Protein AF-U5VWB0-F1 (afdb_monomer_lite)

InterPro domains:
  IPR045393 Protein of unknown function DUF6518 [PF20128] (3-190)

Secondary structure (DSSP, 8-state):
-PPP-HHHHHHHHHHHHHHHHHHHHHH-SSSSHHHHHHT-HHHHHHHHHHHHTT-S-HHHHHHHHHHHHHHHHHHHHHHHHHH-----S-HHHHHHHHHHHTHHHHHHHHHHHHHHHHHHHHHHHH-SSHHHHHHHHHHHHHHHHHHHHHHHHHSTTGGGTS-TT--HHHHHHHHHHHHHHHHHHHHHHHHHHHTT---

pLDDT: mean 90.16, std 9.99, range [49.38, 98.56]

Structure (mmCIF, N/CA/C/O backbone):
data_AF-U5VWB0-F1
#
_entry.id   AF-U5VWB0-F1
#
loop_
_atom_site.group_PDB
_atom_site.id
_atom_site.type_symbol
_atom_site.label_atom_id
_atom_site.label_alt_id
_atom_site.label_comp_id
_atom_site.label_asym_id
_atom_site.label_entity_id
_atom_site.label_seq_id
_atom_site.pdbx_PDB_ins_code
_atom_site.Cartn_x
_atom_site.Cartn_y
_atom_site.Cartn_z
_atom_site.occupancy
_atom_site.B_iso_or_equiv
_atom_site.auth_seq_id
_atom_site.auth_comp_id
_atom_site.auth_asym_id
_atom_site.auth_atom_id
_atom_site.pdbx_PDB_model_num
ATOM 1 N N . MET A 1 1 ? 8.586 4.387 28.582 1.00 49.38 1 MET A N 1
ATOM 2 C CA . MET A 1 1 ? 8.425 4.057 27.145 1.00 49.38 1 MET A CA 1
ATOM 3 C C . MET A 1 1 ? 8.886 2.619 26.959 1.00 49.38 1 MET A C 1
ATOM 5 O O . MET A 1 1 ? 10.002 2.340 27.357 1.00 49.38 1 MET A O 1
ATOM 9 N N . ARG A 1 2 ? 8.052 1.689 26.467 1.00 59.00 2 ARG A N 1
ATOM 10 C CA . ARG A 1 2 ? 8.543 0.333 26.148 1.00 59.00 2 ARG A CA 1
ATOM 11 C C . ARG A 1 2 ? 9.386 0.435 24.881 1.00 59.00 2 ARG A C 1
ATOM 13 O O . ARG A 1 2 ? 8.867 0.933 23.881 1.00 59.00 2 ARG A O 1
ATOM 20 N N . GLU A 1 3 ? 10.648 0.024 24.947 1.00 60.22 3 GLU A N 1
ATOM 21 C CA . GLU A 1 3 ? 11.510 -0.029 23.770 1.00 60.22 3 GLU A CA 1
ATOM 22 C C . GLU A 1 3 ? 10.833 -0.849 22.664 1.00 60.22 3 GLU A C 1
ATOM 24 O O . GLU A 1 3 ? 10.190 -1.872 22.950 1.00 60.22 3 GLU A O 1
ATOM 29 N N . PRO A 1 4 ? 10.900 -0.396 21.402 1.00 64.12 4 PRO A N 1
ATOM 30 C CA . PRO A 1 4 ? 10.434 -1.209 20.298 1.00 64.12 4 PRO A CA 1
ATOM 31 C C . PRO A 1 4 ? 11.250 -2.505 20.284 1.00 64.12 4 PRO A C 1
ATOM 33 O O . PRO A 1 4 ? 12.472 -2.491 20.194 1.00 64.12 4 PRO A O 1
ATOM 36 N N . ASN A 1 5 ? 10.564 -3.641 20.410 1.00 86.38 5 ASN A N 1
ATOM 37 C CA . ASN A 1 5 ? 11.211 -4.947 20.374 1.00 86.38 5 ASN A CA 1
ATOM 38 C C . ASN A 1 5 ? 11.903 -5.105 19.012 1.00 86.38 5 ASN A C 1
ATOM 40 O O . ASN A 1 5 ? 11.213 -5.175 17.991 1.00 86.38 5 ASN A O 1
ATOM 44 N N . LEU A 1 6 ? 13.238 -5.158 19.009 1.00 87.94 6 LEU A N 1
ATOM 45 C CA . LEU A 1 6 ? 14.083 -5.254 17.815 1.00 87.94 6 LEU A CA 1
ATOM 46 C C . LEU A 1 6 ? 13.568 -6.301 16.818 1.00 87.94 6 LEU A C 1
ATOM 48 O O . LEU A 1 6 ? 13.505 -6.035 15.621 1.00 87.94 6 LEU A O 1
ATOM 52 N N . ARG A 1 7 ? 13.087 -7.451 17.312 1.00 90.44 7 ARG A N 1
ATOM 53 C CA . ARG A 1 7 ? 12.527 -8.522 16.471 1.00 90.44 7 ARG A CA 1
ATOM 54 C C . ARG A 1 7 ? 11.349 -8.050 15.619 1.00 90.44 7 ARG A C 1
ATOM 56 O O . ARG A 1 7 ? 11.228 -8.450 14.469 1.00 90.44 7 ARG A O 1
ATOM 63 N N . ARG A 1 8 ? 10.485 -7.188 16.163 1.00 88.94 8 ARG A N 1
ATOM 64 C CA . ARG A 1 8 ? 9.329 -6.639 15.436 1.00 88.94 8 ARG A CA 1
ATOM 65 C C . ARG A 1 8 ? 9.757 -5.646 14.366 1.00 88.94 8 ARG A C 1
ATOM 67 O O . ARG A 1 8 ? 9.179 -5.653 13.288 1.00 88.94 8 ARG A O 1
ATOM 74 N N . MET A 1 9 ? 10.758 -4.813 14.655 1.00 89.69 9 MET A N 1
ATOM 75 C CA . MET A 1 9 ? 11.296 -3.877 13.664 1.00 89.69 9 MET A CA 1
ATOM 76 C C . MET A 1 9 ? 11.964 -4.629 12.514 1.00 89.69 9 MET A C 1
ATOM 78 O O . MET A 1 9 ? 11.661 -4.347 11.360 1.00 89.69 9 MET A O 1
ATOM 82 N N . VAL A 1 10 ? 12.786 -5.638 12.825 1.00 93.06 10 VAL A N 1
ATOM 83 C CA . VAL A 1 10 ? 13.415 -6.508 11.820 1.00 93.06 10 VAL A CA 1
ATOM 84 C C . VAL A 1 10 ? 12.359 -7.222 10.977 1.00 93.06 10 VAL A C 1
ATOM 86 O O . VAL A 1 10 ? 12.465 -7.220 9.757 1.00 93.06 10 VAL A O 1
ATOM 89 N N . ALA A 1 11 ? 11.308 -7.772 11.593 1.00 94.12 11 ALA A N 1
ATOM 90 C CA . ALA A 1 11 ? 10.227 -8.426 10.857 1.00 94.12 11 ALA A CA 1
ATOM 91 C C . ALA A 1 11 ? 9.481 -7.457 9.924 1.00 94.12 11 ALA A C 1
ATOM 93 O O . ALA A 1 11 ? 9.199 -7.806 8.782 1.00 94.12 11 ALA A O 1
ATOM 94 N N . LEU A 1 12 ? 9.188 -6.237 10.384 1.00 94.44 12 LEU A N 1
ATOM 95 C CA . LEU A 1 12 ? 8.502 -5.213 9.591 1.00 94.44 12 LEU A CA 1
ATOM 96 C C . LEU A 1 12 ? 9.344 -4.789 8.383 1.00 94.44 12 LEU A C 1
ATOM 98 O O . LEU A 1 12 ? 8.854 -4.825 7.256 1.00 94.44 12 LEU A O 1
ATOM 102 N N . VAL A 1 13 ? 10.611 -4.438 8.613 1.00 94.88 13 VAL A N 1
ATOM 103 C CA . VAL A 1 13 ? 11.552 -4.039 7.555 1.00 94.88 13 VAL A CA 1
ATOM 104 C C . VAL A 1 13 ? 11.782 -5.199 6.585 1.00 94.88 13 VAL A C 1
ATOM 106 O O . VAL A 1 13 ? 11.653 -5.020 5.379 1.00 94.88 13 VAL A O 1
ATOM 109 N N . GLY A 1 14 ? 12.037 -6.405 7.096 1.00 97.06 14 GLY A N 1
ATOM 110 C CA . GLY A 1 14 ? 12.256 -7.595 6.274 1.00 97.06 14 GLY A CA 1
ATOM 111 C C . GLY A 1 14 ? 11.048 -7.952 5.407 1.00 97.06 14 GLY A C 1
ATOM 112 O O . GLY A 1 14 ? 11.210 -8.230 4.223 1.00 97.06 14 GLY A O 1
ATOM 113 N N . THR A 1 15 ? 9.831 -7.875 5.955 1.00 97.06 15 THR A N 1
ATOM 114 C CA . THR A 1 15 ? 8.599 -8.156 5.195 1.00 97.06 15 THR A CA 1
ATOM 115 C C . THR A 1 15 ? 8.347 -7.094 4.127 1.00 97.06 15 THR A C 1
ATOM 117 O O . THR A 1 15 ? 7.980 -7.438 3.008 1.00 97.06 15 THR A O 1
ATOM 120 N N . ALA A 1 16 ? 8.575 -5.813 4.438 1.00 97.94 16 ALA A N 1
ATOM 121 C CA . ALA A 1 16 ? 8.440 -4.733 3.463 1.00 97.94 16 ALA A CA 1
ATOM 122 C C . ALA A 1 16 ? 9.451 -4.876 2.314 1.00 97.94 16 ALA A C 1
ATOM 124 O O . ALA A 1 16 ? 9.074 -4.764 1.149 1.00 97.94 16 ALA A O 1
ATOM 125 N N . LEU A 1 17 ? 10.712 -5.190 2.634 1.00 98.06 17 LEU A N 1
ATOM 126 C CA . LEU A 1 17 ? 11.755 -5.442 1.640 1.00 98.06 17 LEU A CA 1
ATOM 127 C C . LEU A 1 17 ? 11.384 -6.626 0.739 1.00 98.06 17 LEU A C 1
ATOM 129 O O . LEU A 1 17 ? 11.416 -6.503 -0.484 1.00 98.06 1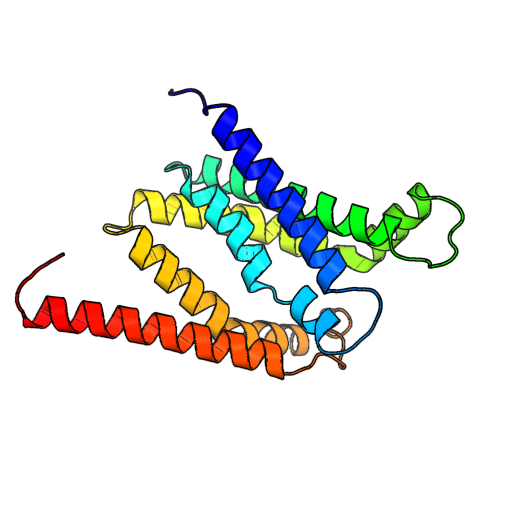7 LEU A O 1
ATOM 133 N N . ALA A 1 18 ? 10.991 -7.751 1.345 1.00 97.81 18 ALA A N 1
ATOM 134 C CA . ALA A 1 18 ? 10.588 -8.953 0.624 1.00 97.81 18 ALA A CA 1
ATOM 135 C C . ALA A 1 18 ? 9.381 -8.692 -0.284 1.00 97.81 18 ALA A C 1
ATOM 137 O O . ALA A 1 18 ? 9.386 -9.117 -1.436 1.00 97.81 18 ALA A O 1
ATOM 138 N N . PHE A 1 19 ? 8.382 -7.947 0.199 1.00 97.88 19 PHE A N 1
ATOM 139 C CA . PHE A 1 19 ? 7.247 -7.520 -0.616 1.00 97.88 19 PHE A CA 1
ATOM 140 C C . PHE A 1 19 ? 7.707 -6.742 -1.855 1.00 97.88 19 PHE A C 1
ATOM 142 O O . PHE A 1 19 ? 7.291 -7.074 -2.960 1.00 97.88 19 PHE A O 1
ATOM 149 N N . GLY A 1 20 ? 8.595 -5.756 -1.689 1.00 97.06 20 GLY A N 1
ATOM 150 C CA . GLY A 1 20 ? 9.119 -4.963 -2.802 1.00 97.06 20 GLY A CA 1
ATOM 151 C C . GLY A 1 20 ? 9.823 -5.811 -3.860 1.00 97.06 20 GLY A C 1
ATOM 152 O O . GLY A 1 20 ? 9.532 -5.690 -5.049 1.00 97.06 20 GLY A O 1
ATOM 153 N N . VAL A 1 21 ? 10.699 -6.720 -3.423 1.00 97.25 21 VAL A N 1
ATOM 154 C CA . VAL A 1 21 ? 11.400 -7.658 -4.315 1.00 97.25 21 VAL A CA 1
ATOM 155 C C . VAL A 1 21 ? 10.404 -8.551 -5.060 1.00 97.25 21 VAL A C 1
ATOM 157 O O . VAL A 1 21 ? 10.466 -8.661 -6.281 1.00 97.25 21 VAL A O 1
ATOM 160 N N . VAL A 1 22 ? 9.449 -9.159 -4.351 1.00 96.12 22 VAL A N 1
ATOM 161 C CA . VAL A 1 22 ? 8.437 -10.034 -4.961 1.00 96.12 22 VAL A CA 1
ATOM 162 C C . VAL A 1 22 ? 7.563 -9.264 -5.953 1.00 96.12 22 VAL A C 1
ATOM 164 O O . VAL A 1 22 ? 7.305 -9.765 -7.045 1.00 96.12 22 VAL A O 1
ATOM 167 N N . ALA A 1 23 ? 7.154 -8.037 -5.623 1.00 94.94 23 ALA A N 1
ATOM 168 C CA . ALA A 1 23 ? 6.371 -7.191 -6.517 1.00 94.94 23 ALA A CA 1
ATOM 169 C C . ALA A 1 23 ? 7.125 -6.887 -7.825 1.00 94.94 23 ALA A C 1
ATOM 171 O O . ALA A 1 23 ? 6.529 -6.968 -8.899 1.00 94.94 23 ALA A O 1
ATOM 172 N N . ALA A 1 24 ? 8.434 -6.617 -7.757 1.00 94.00 24 ALA A N 1
ATOM 173 C CA . ALA A 1 24 ? 9.271 -6.413 -8.942 1.00 94.00 24 ALA A CA 1
ATOM 174 C C . ALA A 1 24 ? 9.338 -7.669 -9.824 1.00 94.00 24 ALA A C 1
ATOM 176 O O . ALA A 1 24 ? 9.146 -7.592 -11.037 1.00 94.00 24 ALA A O 1
ATOM 177 N N . LEU A 1 25 ? 9.544 -8.838 -9.211 1.00 93.19 25 LEU A N 1
ATOM 178 C CA . LEU A 1 25 ? 9.613 -10.114 -9.928 1.00 93.19 25 LEU A CA 1
ATOM 179 C C . LEU A 1 25 ? 8.274 -10.489 -10.581 1.00 93.19 25 LEU A C 1
ATOM 181 O O . LEU A 1 25 ? 8.247 -10.988 -11.709 1.00 93.19 25 LEU A O 1
ATOM 185 N N . ILE A 1 26 ? 7.151 -10.234 -9.900 1.00 92.44 26 ILE A N 1
ATOM 186 C CA . ILE A 1 26 ? 5.811 -10.455 -10.460 1.00 92.44 26 ILE A CA 1
ATOM 187 C C . ILE A 1 26 ? 5.594 -9.542 -11.664 1.00 92.44 26 ILE A C 1
ATOM 189 O O . ILE A 1 26 ? 5.207 -10.051 -12.720 1.00 92.44 26 ILE A O 1
ATOM 193 N N . LYS A 1 27 ? 5.898 -8.244 -11.518 1.00 88.56 27 LYS A N 1
ATOM 194 C CA . LYS A 1 27 ? 5.761 -7.239 -12.577 1.00 88.56 27 LYS A CA 1
ATOM 195 C C . LYS A 1 27 ? 6.508 -7.655 -13.847 1.00 88.56 27 LYS A C 1
ATOM 197 O O . LYS A 1 27 ? 5.911 -7.699 -14.921 1.00 88.56 27 LYS A O 1
ATOM 202 N N . GLY A 1 28 ? 7.779 -8.041 -13.709 1.00 85.25 28 GLY A N 1
ATOM 203 C CA . GLY A 1 28 ? 8.650 -8.351 -14.844 1.00 85.25 28 GLY A CA 1
ATOM 204 C C . GLY A 1 28 ? 8.874 -7.148 -15.773 1.00 85.25 28 GLY A C 1
ATOM 205 O O . GLY A 1 28 ? 8.612 -6.005 -15.402 1.00 85.25 28 GLY A O 1
ATOM 206 N N . HIS A 1 29 ? 9.361 -7.417 -16.989 1.00 75.00 29 HIS A N 1
ATOM 207 C CA . HIS A 1 29 ? 9.862 -6.402 -17.937 1.00 75.00 29 HIS A CA 1
ATOM 208 C C . HIS A 1 29 ? 8.977 -6.186 -19.174 1.00 75.00 29 HIS A C 1
ATOM 210 O O . HIS A 1 29 ? 9.413 -5.591 -20.155 1.00 75.00 29 HIS A O 1
ATOM 216 N N . GLY A 1 30 ? 7.747 -6.700 -19.157 1.00 74.62 30 GLY A N 1
ATOM 217 C CA . GLY A 1 30 ? 6.829 -6.678 -20.300 1.00 74.62 30 GLY A CA 1
ATOM 218 C C . GLY A 1 30 ? 5.551 -5.884 -20.040 1.00 74.62 30 GLY A C 1
ATOM 219 O O . GLY A 1 30 ? 5.400 -5.239 -19.011 1.00 74.62 30 GLY A O 1
ATOM 220 N N . THR A 1 31 ? 4.606 -5.965 -20.976 1.00 78.19 31 THR A N 1
ATOM 221 C CA . THR A 1 31 ? 3.237 -5.446 -20.814 1.00 78.19 31 THR A CA 1
ATOM 222 C C . THR A 1 31 ? 2.260 -6.576 -20.461 1.00 78.19 31 THR A C 1
ATOM 224 O O . THR A 1 31 ? 2.619 -7.757 -20.464 1.00 78.19 31 THR A O 1
ATOM 227 N N . GLY A 1 32 ? 1.009 -6.228 -20.151 1.00 84.44 32 GLY A N 1
ATOM 228 C CA . GLY A 1 32 ? -0.077 -7.189 -19.936 1.00 84.44 32 GLY A CA 1
ATOM 229 C C . GLY A 1 32 ? -0.384 -7.456 -18.462 1.00 84.44 32 GLY A C 1
ATOM 230 O O . GLY A 1 32 ? -0.196 -6.597 -17.598 1.00 84.44 32 GLY A O 1
ATOM 231 N N . VAL A 1 33 ? -0.894 -8.654 -18.162 1.00 86.69 33 VAL A N 1
ATOM 232 C CA . VAL A 1 33 ? -1.459 -8.995 -16.841 1.00 86.69 33 VAL A CA 1
ATOM 233 C C . VAL A 1 33 ? -0.425 -8.896 -15.717 1.00 86.69 33 VAL A C 1
ATOM 235 O O . VAL A 1 33 ? -0.734 -8.386 -14.646 1.00 86.69 33 VAL A O 1
ATOM 238 N N . ARG A 1 34 ? 0.815 -9.341 -15.951 1.00 88.12 34 ARG A N 1
ATOM 239 C CA . ARG A 1 34 ? 1.892 -9.279 -14.947 1.00 88.12 34 ARG A CA 1
ATOM 240 C C . ARG A 1 34 ? 2.265 -7.846 -14.577 1.00 88.12 34 ARG A C 1
ATOM 242 O O . ARG A 1 34 ? 2.318 -7.525 -13.392 1.00 88.12 34 ARG A O 1
ATOM 249 N N . ASP A 1 35 ? 2.437 -6.988 -15.581 1.00 85.06 35 ASP A N 1
ATOM 250 C CA . ASP A 1 35 ? 2.672 -5.555 -15.379 1.00 85.06 35 ASP A CA 1
ATOM 251 C C . ASP A 1 35 ? 1.505 -4.917 -14.620 1.00 85.06 35 ASP A C 1
ATOM 253 O O . ASP A 1 35 ? 1.696 -4.185 -13.652 1.00 85.06 35 ASP A O 1
ATOM 257 N N . THR A 1 36 ? 0.280 -5.293 -14.984 1.00 86.56 36 THR A N 1
ATOM 258 C CA . THR A 1 36 ? -0.934 -4.831 -14.307 1.00 86.56 36 THR A CA 1
ATOM 259 C C . THR A 1 36 ? -0.943 -5.196 -12.828 1.00 86.56 36 THR A C 1
ATOM 261 O O . THR A 1 36 ? -1.123 -4.316 -11.991 1.00 86.56 36 THR A O 1
ATOM 264 N N . ILE A 1 37 ? -0.684 -6.462 -12.493 1.00 87.88 37 ILE A N 1
ATOM 265 C CA . ILE A 1 37 ? -0.629 -6.932 -11.104 1.00 87.88 37 ILE A CA 1
ATOM 266 C C . ILE A 1 37 ? 0.468 -6.197 -10.321 1.00 87.88 37 ILE A C 1
ATOM 268 O O . ILE A 1 37 ? 0.247 -5.785 -9.185 1.00 87.88 37 ILE A O 1
ATOM 272 N N . GLY A 1 38 ? 1.639 -5.991 -10.929 1.00 85.88 38 GLY A N 1
ATOM 273 C CA . GLY A 1 38 ? 2.748 -5.263 -10.308 1.00 85.88 38 GLY A CA 1
ATOM 274 C C . GLY A 1 38 ? 2.459 -3.783 -10.028 1.00 85.88 38 GLY A C 1
ATOM 275 O O . GLY A 1 38 ? 3.105 -3.192 -9.161 1.00 85.88 38 GLY A O 1
ATOM 276 N N . ASN A 1 39 ? 1.490 -3.189 -10.732 1.00 86.81 39 ASN A N 1
ATOM 277 C CA . ASN A 1 39 ? 1.092 -1.786 -10.597 1.00 86.81 39 ASN A CA 1
ATOM 278 C C . ASN A 1 39 ? -0.221 -1.587 -9.806 1.00 86.81 39 ASN A C 1
ATOM 280 O O . ASN A 1 39 ? -0.720 -0.461 -9.746 1.00 86.81 39 ASN A O 1
ATOM 284 N N . LEU A 1 40 ? -0.785 -2.637 -9.196 1.00 90.38 40 LEU A N 1
ATOM 285 C CA . LEU A 1 40 ? -1.908 -2.501 -8.258 1.00 90.38 40 LEU A CA 1
ATOM 286 C C . LEU A 1 40 ? -1.450 -1.683 -7.052 1.00 90.38 40 LEU A C 1
ATOM 288 O O . LEU A 1 40 ? -0.434 -2.003 -6.447 1.00 90.38 40 LEU A O 1
ATOM 292 N N . SER A 1 41 ? -2.181 -0.631 -6.699 1.00 91.62 41 SER A N 1
ATOM 293 C CA . SER A 1 41 ? -1.832 0.323 -5.647 1.00 91.62 41 SER A CA 1
ATOM 294 C C . SER A 1 41 ? -2.182 -0.178 -4.248 1.00 91.62 41 SER A C 1
ATOM 296 O O . SER A 1 41 ? -1.407 0.047 -3.312 1.00 91.62 41 SER A O 1
ATOM 298 N N . THR A 1 42 ? -3.294 -0.905 -4.091 1.00 94.06 42 THR A N 1
ATOM 299 C CA . THR A 1 42 ? -3.747 -1.411 -2.791 1.00 94.06 42 THR A CA 1
ATOM 300 C C . THR A 1 42 ? -2.659 -2.188 -2.037 1.00 94.06 42 THR A C 1
ATOM 302 O O . THR A 1 42 ? -2.389 -1.822 -0.888 1.00 94.06 42 THR A O 1
ATOM 305 N N . PRO A 1 43 ? -1.955 -3.180 -2.624 1.00 94.38 43 PRO A N 1
ATOM 306 C CA . PRO A 1 43 ? -0.894 -3.905 -1.922 1.00 94.38 43 PRO A CA 1
ATOM 307 C C . PRO A 1 43 ? 0.191 -2.995 -1.321 1.00 94.38 43 PRO A C 1
ATOM 309 O O . PRO A 1 43 ? 0.604 -3.204 -0.180 1.00 94.38 43 PRO A O 1
ATOM 312 N N . TRP A 1 44 ? 0.595 -1.935 -2.031 1.00 96.25 44 TRP A N 1
ATOM 313 C CA . TRP A 1 44 ? 1.584 -0.966 -1.540 1.00 96.25 44 TRP A CA 1
ATOM 314 C C . TRP A 1 44 ? 1.063 -0.154 -0.355 1.00 96.25 44 TRP A C 1
ATOM 316 O O . TRP A 1 44 ? 1.772 0.035 0.636 1.00 96.25 44 TRP A O 1
ATOM 326 N N . LEU A 1 45 ? -0.192 0.295 -0.420 1.00 96.94 45 LEU A N 1
ATOM 327 C CA . LEU A 1 45 ? -0.830 1.036 0.670 1.00 96.94 45 LEU A CA 1
ATOM 328 C C . LEU A 1 45 ? -0.979 0.170 1.930 1.00 96.94 45 LEU A C 1
ATOM 330 O O . LEU A 1 45 ? -0.833 0.665 3.053 1.00 96.94 45 LEU A O 1
ATOM 334 N N . LEU A 1 46 ? -1.222 -1.133 1.755 1.00 97.31 46 LEU A N 1
ATOM 335 C CA . LEU A 1 46 ? -1.348 -2.080 2.860 1.00 97.31 46 LEU A CA 1
ATOM 336 C C . LEU A 1 46 ? -0.034 -2.303 3.611 1.00 97.31 46 LEU A C 1
ATOM 338 O O . LEU A 1 46 ? -0.081 -2.480 4.828 1.00 97.31 46 LEU A O 1
ATOM 342 N N . VAL A 1 47 ? 1.125 -2.227 2.948 1.00 97.81 47 VAL A N 1
ATOM 343 C CA . VAL A 1 47 ? 2.437 -2.289 3.621 1.00 97.81 47 VAL A CA 1
ATOM 344 C C . VAL A 1 47 ? 2.567 -1.168 4.657 1.00 97.81 47 VAL A C 1
ATOM 346 O O . VAL A 1 47 ? 2.902 -1.419 5.819 1.00 97.81 47 VAL A O 1
ATOM 349 N N . ALA A 1 48 ? 2.236 0.065 4.267 1.00 98.06 48 ALA A N 1
ATOM 350 C CA . ALA A 1 48 ? 2.283 1.224 5.153 1.00 98.06 48 ALA A CA 1
ATOM 351 C C . ALA A 1 48 ? 1.241 1.144 6.280 1.00 98.06 48 ALA A C 1
ATOM 353 O O . ALA A 1 48 ? 1.560 1.374 7.450 1.00 98.06 48 ALA A O 1
ATOM 354 N N . LEU A 1 49 ? 0.002 0.767 5.943 1.00 98.31 49 LEU A N 1
ATOM 355 C CA . LEU A 1 49 ? -1.081 0.589 6.911 1.00 98.31 49 LEU A CA 1
ATOM 356 C C . LEU A 1 49 ? -0.717 -0.460 7.973 1.00 98.31 49 LEU A C 1
ATOM 358 O O . LEU A 1 49 ? -0.874 -0.217 9.173 1.00 98.31 49 LEU A O 1
ATOM 362 N N . ALA A 1 50 ? -0.199 -1.614 7.540 1.00 97.56 50 ALA A N 1
ATOM 363 C CA . ALA A 1 50 ? 0.207 -2.707 8.415 1.00 97.56 50 ALA A CA 1
ATOM 364 C C . ALA A 1 50 ? 1.306 -2.271 9.389 1.00 97.56 50 ALA A C 1
ATOM 366 O O . ALA A 1 50 ? 1.211 -2.552 10.586 1.00 97.56 50 ALA A O 1
ATOM 367 N N . ALA A 1 51 ? 2.302 -1.519 8.913 1.00 97.31 51 ALA A N 1
ATOM 368 C CA . ALA A 1 51 ? 3.330 -0.929 9.764 1.00 97.31 51 ALA A CA 1
ATOM 369 C C . ALA A 1 51 ? 2.722 -0.007 10.840 1.00 97.31 51 ALA A C 1
ATOM 371 O O . ALA A 1 51 ? 3.039 -0.132 12.026 1.00 97.31 51 ALA A O 1
ATOM 372 N N . GLY A 1 52 ? 1.775 0.852 10.454 1.00 97.25 52 GLY A N 1
ATOM 373 C CA . GLY A 1 52 ? 1.044 1.745 11.356 1.00 97.25 52 GLY A CA 1
ATOM 374 C C . GLY A 1 52 ? 0.278 1.035 12.478 1.00 97.25 52 GLY A C 1
ATOM 375 O O . GLY A 1 52 ? 0.284 1.486 13.624 1.00 97.25 52 GLY A O 1
ATOM 376 N N . LEU A 1 53 ? -0.321 -0.126 12.188 1.00 97.31 53 LEU A N 1
ATOM 377 C CA . LEU A 1 53 ? -1.101 -0.917 13.155 1.00 97.31 53 LEU A CA 1
ATOM 378 C C . LEU A 1 53 ? -0.275 -1.446 14.348 1.00 97.31 53 LEU A C 1
ATOM 380 O O . LEU A 1 53 ? -0.847 -1.914 15.339 1.00 97.31 53 LEU A O 1
ATOM 384 N N . HIS A 1 54 ? 1.058 -1.355 14.294 1.00 95.56 54 HIS A N 1
ATOM 385 C CA . HIS A 1 54 ? 1.962 -1.788 15.365 1.00 95.56 54 HIS A CA 1
ATOM 386 C C . HIS A 1 54 ? 2.136 -0.747 16.483 1.00 95.56 54 HIS A C 1
ATOM 388 O O . HIS A 1 54 ? 2.770 -1.031 17.503 1.00 95.56 54 HIS A O 1
ATOM 394 N N . THR A 1 55 ? 1.559 0.448 16.333 1.00 95.38 55 THR A N 1
ATOM 395 C CA . THR A 1 55 ? 1.621 1.530 17.321 1.00 95.38 55 THR A CA 1
ATOM 396 C C . THR A 1 55 ? 0.252 2.180 17.526 1.00 95.38 55 THR A C 1
ATOM 398 O O . THR A 1 55 ? -0.648 2.044 16.709 1.00 95.38 55 THR A O 1
ATOM 401 N N . ARG A 1 56 ? 0.077 2.872 18.657 1.00 96.25 56 ARG A N 1
ATOM 402 C CA . ARG A 1 56 ? -1.109 3.702 18.960 1.00 96.25 56 ARG A CA 1
ATOM 403 C C . ARG A 1 56 ? -0.833 5.201 18.849 1.00 96.25 56 ARG A C 1
ATOM 405 O O . ARG A 1 56 ? -1.721 6.005 19.072 1.00 96.25 56 ARG A O 1
ATOM 412 N N . SER A 1 57 ? 0.411 5.582 18.571 1.00 97.38 57 SER A N 1
ATOM 413 C CA . SER A 1 57 ? 0.803 6.978 18.385 1.00 97.38 57 SER A CA 1
ATOM 414 C C . SER A 1 57 ? 0.792 7.287 16.894 1.00 97.38 57 SER A C 1
ATOM 416 O O . SER A 1 57 ? 1.597 6.717 16.160 1.00 97.38 57 SER A O 1
ATOM 418 N N . VAL A 1 58 ? -0.097 8.187 16.463 1.00 98.12 58 VAL A N 1
ATOM 419 C CA . VAL A 1 58 ? -0.237 8.590 15.052 1.00 98.12 58 VAL A CA 1
ATOM 420 C C . VAL A 1 58 ? 1.083 9.099 14.453 1.00 98.12 58 VAL A C 1
ATOM 422 O O . VAL A 1 58 ? 1.464 8.579 13.405 1.00 98.12 58 VAL A O 1
ATOM 425 N N . PRO A 1 59 ? 1.862 9.989 15.113 1.00 98.31 59 PRO A N 1
ATOM 426 C CA . PRO A 1 59 ? 3.166 10.406 14.590 1.00 98.31 59 PRO A CA 1
ATOM 427 C C . PRO A 1 59 ? 4.139 9.238 14.394 1.00 98.31 59 PRO A C 1
ATOM 429 O O . PRO A 1 59 ? 4.785 9.129 13.355 1.00 98.31 59 PRO A O 1
ATOM 432 N N . ARG A 1 60 ? 4.211 8.308 15.358 1.00 96.94 60 ARG A N 1
ATOM 433 C CA . ARG A 1 60 ? 5.050 7.105 15.215 1.00 96.94 60 ARG A CA 1
ATOM 434 C C . ARG A 1 60 ? 4.544 6.197 14.096 1.00 96.94 60 ARG A C 1
ATOM 436 O O . ARG A 1 60 ? 5.356 5.602 13.402 1.00 96.94 60 ARG A O 1
ATOM 443 N N . GLY A 1 61 ? 3.228 6.089 13.921 1.00 97.88 61 GLY A N 1
ATOM 444 C CA . GLY A 1 61 ? 2.611 5.325 12.839 1.00 97.88 61 GLY A CA 1
ATOM 445 C C . GLY A 1 61 ? 2.999 5.869 11.473 1.00 97.88 61 GLY A C 1
ATOM 446 O O . GLY A 1 61 ? 3.378 5.096 10.602 1.00 97.88 61 GLY A O 1
ATOM 447 N N . ALA A 1 62 ? 2.992 7.194 11.315 1.00 98.44 62 ALA A N 1
ATOM 448 C CA . ALA A 1 62 ? 3.429 7.849 10.090 1.00 98.44 62 ALA A CA 1
ATOM 449 C C . ALA A 1 62 ? 4.909 7.567 9.783 1.00 98.44 62 ALA A C 1
ATOM 451 O O . ALA A 1 62 ? 5.245 7.194 8.662 1.00 98.44 62 ALA A O 1
ATOM 452 N N . VAL A 1 63 ? 5.790 7.643 10.788 1.00 97.94 63 VAL A N 1
ATOM 453 C CA . VAL A 1 63 ? 7.213 7.290 10.622 1.00 97.94 63 VAL A CA 1
ATOM 454 C C . VAL A 1 63 ? 7.388 5.818 10.237 1.00 97.94 63 VAL A C 1
ATOM 456 O O . VAL A 1 63 ? 8.157 5.511 9.331 1.00 97.94 63 VAL A O 1
ATOM 459 N N . LEU A 1 64 ? 6.658 4.899 10.880 1.00 97.56 64 LEU A N 1
ATOM 460 C CA . LEU A 1 64 ? 6.709 3.473 10.541 1.00 97.56 64 LEU A CA 1
ATOM 461 C C . LEU A 1 64 ? 6.177 3.193 9.130 1.00 97.56 64 LEU A C 1
ATOM 463 O O . LEU A 1 64 ? 6.773 2.397 8.410 1.00 97.56 64 LEU A O 1
ATOM 467 N N . GLY A 1 65 ? 5.094 3.857 8.721 1.00 98.19 65 GLY A N 1
ATOM 468 C CA . GLY A 1 65 ? 4.546 3.752 7.369 1.00 98.19 65 GLY A CA 1
ATOM 469 C C . GLY A 1 65 ? 5.513 4.271 6.310 1.00 98.19 65 GLY A C 1
ATOM 470 O O . GLY A 1 65 ? 5.719 3.605 5.295 1.00 98.19 65 GLY A O 1
ATOM 471 N N . LEU A 1 66 ? 6.175 5.405 6.569 1.00 98.25 66 LEU A N 1
ATOM 472 C CA . LEU A 1 66 ? 7.240 5.927 5.713 1.00 98.25 66 LEU A CA 1
ATOM 473 C C . LEU A 1 66 ? 8.396 4.931 5.595 1.00 98.25 66 LEU A C 1
ATOM 475 O O . LEU A 1 66 ? 8.789 4.584 4.486 1.00 98.25 66 LEU A O 1
ATOM 479 N N . ALA A 1 67 ? 8.909 4.441 6.727 1.00 97.88 67 ALA A N 1
ATOM 480 C CA . ALA A 1 67 ? 10.024 3.501 6.754 1.00 97.88 67 ALA A CA 1
ATOM 481 C C . ALA A 1 67 ? 9.697 2.203 5.999 1.00 97.88 67 ALA A C 1
ATOM 483 O O . ALA A 1 67 ? 10.505 1.745 5.192 1.00 97.88 67 ALA A O 1
ATOM 484 N N . ALA A 1 68 ? 8.502 1.640 6.206 1.00 98.38 68 ALA A N 1
ATOM 485 C CA . ALA A 1 68 ? 8.044 0.452 5.489 1.00 98.38 68 ALA A CA 1
ATOM 486 C C . ALA A 1 68 ? 7.939 0.707 3.979 1.00 98.38 68 ALA A C 1
ATOM 488 O O . ALA A 1 68 ? 8.425 -0.092 3.185 1.00 98.38 68 ALA A O 1
ATOM 489 N N . THR A 1 69 ? 7.371 1.848 3.584 1.00 98.31 69 THR A N 1
ATOM 490 C CA . THR A 1 69 ? 7.204 2.205 2.168 1.00 98.31 69 THR A CA 1
ATOM 491 C C . THR A 1 69 ? 8.547 2.412 1.478 1.00 98.31 69 THR A C 1
ATOM 493 O O . THR A 1 69 ? 8.781 1.840 0.420 1.00 98.31 69 THR A O 1
ATOM 496 N N . VAL A 1 70 ? 9.465 3.165 2.092 1.00 97.94 70 VAL A N 1
ATOM 497 C CA . VAL A 1 70 ? 10.826 3.360 1.566 1.00 97.94 70 VAL A CA 1
ATOM 498 C C . VAL A 1 70 ? 11.551 2.023 1.449 1.00 97.94 70 VAL A C 1
ATOM 500 O O . VAL A 1 70 ? 12.157 1.753 0.420 1.00 97.94 70 VAL A O 1
ATOM 503 N N . THR A 1 71 ? 11.442 1.154 2.454 1.00 98.25 71 THR A N 1
ATOM 504 C CA . THR A 1 71 ? 12.069 -0.175 2.427 1.00 98.25 71 THR A CA 1
ATOM 505 C C . THR A 1 71 ? 11.517 -1.045 1.293 1.00 98.25 71 THR A C 1
ATOM 507 O O . THR A 1 71 ? 12.287 -1.684 0.578 1.00 98.25 71 THR A O 1
ATOM 510 N N . ALA A 1 72 ? 10.197 -1.048 1.089 1.00 98.19 72 ALA A N 1
ATOM 511 C CA . ALA A 1 72 ? 9.571 -1.764 -0.018 1.00 98.19 72 ALA A CA 1
ATOM 512 C C . ALA A 1 72 ? 10.006 -1.208 -1.381 1.00 98.19 72 ALA A C 1
ATOM 514 O O . ALA A 1 72 ? 10.365 -1.973 -2.272 1.00 98.19 72 ALA A O 1
ATOM 515 N N . LEU A 1 73 ? 10.040 0.118 -1.538 1.00 96.38 73 LEU A N 1
ATOM 516 C CA . LEU A 1 73 ? 10.503 0.762 -2.770 1.00 96.38 73 LEU A CA 1
ATOM 517 C C . LEU A 1 73 ? 11.981 0.461 -3.046 1.00 96.38 73 LEU A C 1
ATOM 519 O O . LEU A 1 73 ? 12.333 0.197 -4.189 1.00 96.38 73 LEU A O 1
ATOM 523 N N . LEU A 1 74 ? 12.833 0.439 -2.017 1.00 96.56 74 LEU A N 1
ATOM 524 C CA . LEU A 1 74 ? 14.235 0.035 -2.151 1.00 96.56 74 LEU A CA 1
ATOM 525 C C . LEU A 1 74 ? 14.353 -1.403 -2.660 1.00 96.56 74 LEU A C 1
ATOM 527 O O . LEU A 1 74 ? 15.066 -1.641 -3.630 1.00 96.56 74 LEU A O 1
ATOM 531 N N . GLY A 1 75 ? 13.625 -2.346 -2.051 1.00 96.62 75 GLY A N 1
ATOM 532 C CA . GLY A 1 75 ? 13.609 -3.742 -2.499 1.00 96.62 75 GLY A CA 1
ATOM 533 C C . GLY A 1 75 ? 13.139 -3.882 -3.945 1.00 96.62 75 GLY A C 1
ATOM 534 O O . GLY A 1 75 ? 13.763 -4.586 -4.734 1.00 96.62 75 GLY A O 1
ATOM 535 N N . PHE A 1 76 ? 12.082 -3.157 -4.308 1.00 95.62 76 PHE A N 1
ATOM 536 C CA . PHE A 1 76 ? 11.541 -3.154 -5.661 1.00 95.62 76 PHE A CA 1
ATOM 537 C C . PHE A 1 76 ? 12.524 -2.587 -6.683 1.00 95.62 76 PHE A C 1
ATOM 539 O O . PHE A 1 76 ? 12.847 -3.265 -7.653 1.00 95.62 76 PHE A O 1
ATOM 546 N N . TYR A 1 77 ? 13.030 -1.368 -6.481 1.00 94.19 77 TYR A N 1
ATOM 547 C CA . TYR A 1 77 ? 13.895 -0.723 -7.470 1.00 94.19 77 TYR A CA 1
ATOM 548 C C . TYR A 1 77 ? 15.264 -1.381 -7.576 1.00 94.19 77 TYR A C 1
ATOM 550 O O . TYR A 1 77 ? 15.807 -1.435 -8.675 1.00 94.19 77 TYR A O 1
ATOM 558 N N . LEU A 1 78 ? 15.795 -1.934 -6.482 1.00 94.50 78 LEU A N 1
ATOM 559 C CA . LEU A 1 78 ? 17.009 -2.740 -6.546 1.00 94.50 78 LEU A CA 1
ATOM 560 C C . LEU A 1 78 ? 16.777 -4.019 -7.358 1.00 94.50 78 LEU A C 1
ATOM 562 O O . LEU A 1 78 ? 17.579 -4.338 -8.229 1.00 94.50 78 LEU A O 1
ATOM 566 N N . ALA A 1 79 ? 15.667 -4.724 -7.120 1.00 94.69 79 ALA A N 1
ATOM 567 C CA . ALA A 1 79 ? 15.325 -5.912 -7.896 1.00 94.69 79 ALA A CA 1
ATOM 568 C C . ALA A 1 79 ? 15.112 -5.579 -9.380 1.00 94.69 79 ALA A C 1
ATOM 570 O O . ALA A 1 79 ? 15.628 -6.291 -10.237 1.00 94.69 79 ALA A O 1
ATOM 571 N N . VAL A 1 80 ? 14.420 -4.481 -9.701 1.00 91.75 80 VAL A N 1
ATOM 572 C CA . VAL A 1 80 ? 14.265 -4.010 -11.086 1.00 91.75 80 VAL A CA 1
ATOM 573 C C . VAL A 1 80 ? 15.628 -3.701 -11.704 1.00 91.75 80 VAL A C 1
ATOM 575 O O . VAL A 1 80 ? 15.913 -4.219 -12.776 1.00 91.75 80 VAL A O 1
ATOM 578 N N . ALA A 1 81 ? 16.490 -2.931 -11.039 1.00 90.75 81 ALA A N 1
ATOM 579 C CA . ALA A 1 81 ? 17.797 -2.560 -11.585 1.00 90.75 81 ALA A CA 1
ATOM 580 C C . ALA A 1 81 ? 18.720 -3.767 -11.817 1.00 90.75 81 ALA A C 1
ATOM 582 O O . ALA A 1 81 ? 19.471 -3.780 -12.779 1.00 90.75 81 ALA A O 1
ATOM 583 N N . VAL A 1 82 ? 18.647 -4.798 -10.969 1.00 90.69 82 VAL A N 1
ATOM 584 C CA . VAL A 1 82 ? 19.468 -6.013 -11.118 1.00 90.69 82 VAL A CA 1
ATOM 585 C C . VAL A 1 82 ? 18.919 -6.968 -12.182 1.00 90.69 82 VAL A C 1
ATOM 587 O O . VAL A 1 82 ? 19.681 -7.715 -12.786 1.00 90.69 82 VAL A O 1
ATOM 590 N N . THR A 1 83 ? 17.600 -6.997 -12.388 1.00 89.50 83 THR A N 1
ATOM 591 C CA . THR A 1 83 ? 16.957 -7.984 -13.276 1.00 89.50 83 THR A CA 1
ATOM 592 C C . THR A 1 83 ? 16.626 -7.448 -14.664 1.00 89.50 83 THR A C 1
ATOM 594 O O . THR A 1 83 ? 16.323 -8.241 -15.550 1.00 89.50 83 THR A O 1
ATOM 597 N N . THR A 1 84 ? 16.641 -6.127 -14.855 1.00 85.50 84 THR A N 1
ATOM 598 C CA . THR A 1 84 ? 16.384 -5.496 -16.155 1.00 85.50 84 THR A CA 1
ATOM 599 C C . THR A 1 84 ? 17.669 -5.422 -16.955 1.00 85.50 84 THR A C 1
ATOM 601 O O . THR A 1 84 ? 18.636 -4.825 -16.498 1.00 85.50 84 THR A O 1
ATOM 604 N N . ASP A 1 85 ? 17.656 -5.979 -18.162 1.00 78.62 85 ASP A N 1
ATOM 605 C CA . ASP A 1 85 ? 18.729 -5.786 -19.133 1.00 78.62 85 ASP A CA 1
ATOM 606 C C . ASP A 1 85 ? 18.334 -4.669 -20.108 1.00 78.62 85 ASP A C 1
ATOM 608 O O . ASP A 1 85 ? 17.656 -4.897 -21.110 1.00 78.62 85 ASP A O 1
ATOM 612 N N . ASP A 1 86 ? 18.683 -3.431 -19.763 1.00 78.25 86 ASP A N 1
ATOM 613 C CA . ASP A 1 86 ? 18.498 -2.238 -20.603 1.00 78.25 86 ASP A CA 1
ATOM 614 C C . ASP A 1 86 ? 19.822 -1.775 -21.258 1.00 78.25 86 ASP A C 1
ATOM 616 O O . ASP A 1 86 ? 19.900 -0.674 -21.806 1.00 78.25 86 ASP A O 1
ATOM 620 N N . GLN A 1 87 ? 20.860 -2.622 -21.205 1.00 83.75 87 GLN A N 1
ATOM 621 C CA . GLN A 1 87 ? 22.209 -2.381 -21.729 1.00 83.75 87 GLN A CA 1
ATOM 622 C C . GLN A 1 87 ? 22.970 -1.177 -21.142 1.00 83.75 87 GLN A C 1
ATOM 624 O O . GLN A 1 87 ? 23.986 -0.774 -21.719 1.00 83.75 87 GLN A O 1
ATOM 629 N N . LEU A 1 88 ? 22.553 -0.597 -20.006 1.00 86.75 88 LEU A N 1
ATOM 630 C CA . LEU A 1 88 ? 23.397 0.406 -19.340 1.00 86.75 88 LEU A CA 1
ATOM 631 C C . LEU A 1 88 ? 24.644 -0.245 -18.700 1.00 86.75 88 LEU A C 1
ATOM 633 O O . LEU A 1 88 ? 24.582 -1.381 -18.221 1.00 86.75 88 LEU A O 1
ATOM 637 N N . PRO A 1 89 ? 25.796 0.455 -18.693 1.00 84.75 89 PRO A N 1
ATOM 638 C CA . PRO A 1 89 ? 27.077 -0.172 -18.379 1.00 84.75 89 PRO A CA 1
ATOM 639 C C . PRO A 1 89 ? 27.306 -0.447 -16.888 1.00 84.75 89 PRO A C 1
ATOM 641 O O . PRO A 1 89 ? 28.135 -1.296 -16.554 1.00 84.75 89 PRO A O 1
ATOM 644 N N . THR A 1 90 ? 26.603 0.237 -15.977 1.00 91.44 90 THR A N 1
ATOM 645 C CA . THR A 1 90 ? 26.762 0.038 -14.529 1.00 91.44 90 THR A CA 1
ATOM 646 C C . THR A 1 90 ? 25.433 -0.001 -13.771 1.00 91.44 90 THR A C 1
ATOM 648 O O . THR A 1 90 ? 24.483 0.708 -14.098 1.00 91.44 90 THR A O 1
ATOM 651 N N . LEU A 1 91 ? 25.407 -0.744 -12.654 1.00 89.12 91 LEU A N 1
ATOM 652 C CA . LEU A 1 91 ? 24.256 -0.788 -11.738 1.00 89.12 91 LEU A CA 1
ATOM 653 C C . LEU A 1 91 ? 23.883 0.600 -11.183 1.00 89.12 91 LEU A C 1
ATOM 655 O O . LEU A 1 91 ? 22.720 0.864 -10.886 1.00 89.12 91 LEU A O 1
ATOM 659 N N . GLY A 1 92 ? 24.866 1.490 -11.014 1.00 91.75 92 GLY A N 1
ATOM 660 C CA . GLY A 1 92 ? 24.621 2.857 -10.551 1.00 91.75 92 GLY A CA 1
ATOM 661 C C . GLY A 1 92 ? 23.791 3.657 -11.554 1.00 91.75 92 GLY A C 1
ATOM 662 O O . GLY A 1 92 ? 22.796 4.273 -11.174 1.00 91.75 92 GLY A O 1
ATOM 663 N N . GLU A 1 93 ? 24.155 3.587 -12.835 1.00 90.06 93 GLU A N 1
ATOM 664 C CA . GLU A 1 93 ? 23.417 4.237 -13.923 1.00 90.06 93 GLU A CA 1
ATOM 665 C C . GLU A 1 93 ? 22.032 3.608 -14.119 1.00 90.06 93 GLU A C 1
ATOM 667 O O . GLU A 1 93 ? 21.059 4.342 -14.306 1.00 90.06 93 GLU A O 1
ATOM 672 N N . HIS A 1 94 ? 21.909 2.279 -13.979 1.00 89.81 94 HIS A N 1
ATOM 673 C CA . HIS A 1 94 ? 20.614 1.581 -13.943 1.00 89.81 94 HIS A CA 1
ATOM 674 C C . HIS A 1 94 ? 19.700 2.126 -12.856 1.00 89.81 94 HIS A C 1
ATOM 676 O O . HIS A 1 94 ? 18.560 2.509 -13.119 1.00 89.81 94 HIS A O 1
ATOM 682 N N . LEU A 1 95 ? 20.194 2.175 -11.617 1.00 90.38 95 LEU A N 1
ATOM 683 C CA . LEU A 1 95 ? 19.422 2.665 -10.480 1.00 90.38 95 LEU A CA 1
ATOM 684 C C . LEU A 1 95 ? 19.008 4.119 -10.690 1.00 90.38 95 LEU A C 1
ATOM 686 O O . LEU A 1 95 ? 17.846 4.461 -10.470 1.00 90.38 95 LEU A O 1
ATOM 690 N N . GLU A 1 96 ? 19.921 4.973 -11.149 1.00 92.12 96 GLU A N 1
ATOM 691 C CA . GLU A 1 96 ? 19.605 6.368 -11.439 1.00 92.12 96 GLU A CA 1
ATOM 692 C C . GLU A 1 96 ? 18.509 6.488 -12.506 1.00 92.12 96 GLU A C 1
ATOM 694 O O . GLU A 1 96 ? 17.542 7.239 -12.324 1.00 92.12 96 GLU A O 1
ATOM 699 N N . HIS A 1 97 ? 18.624 5.725 -13.595 1.00 89.94 97 HIS A N 1
ATOM 700 C CA . HIS A 1 97 ? 17.636 5.696 -14.665 1.00 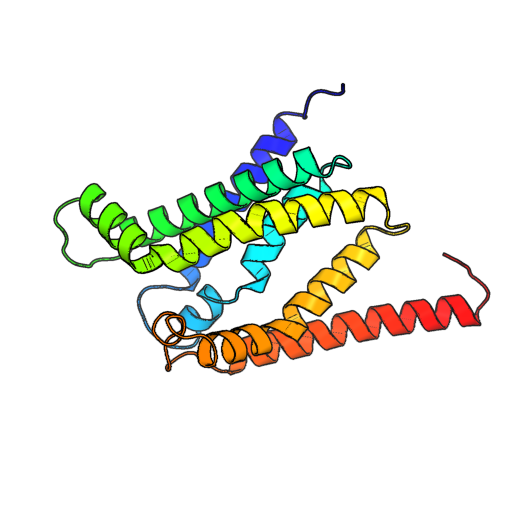89.94 97 HIS A CA 1
ATOM 701 C C . HIS A 1 97 ? 16.259 5.258 -14.145 1.00 89.94 97 HIS A C 1
ATOM 703 O O . HIS A 1 97 ? 15.270 5.985 -14.297 1.00 89.94 97 HIS A O 1
ATOM 709 N N . VAL A 1 98 ? 16.199 4.117 -13.453 1.00 89.44 98 VAL A N 1
ATOM 710 C CA . VAL A 1 98 ? 14.966 3.543 -12.900 1.00 89.44 98 VAL A CA 1
ATOM 711 C C . VAL A 1 98 ? 14.298 4.506 -11.914 1.00 89.44 98 VAL A C 1
ATOM 713 O O . VAL A 1 98 ? 13.087 4.739 -12.006 1.00 89.44 98 VAL A O 1
ATOM 716 N N . LEU A 1 99 ? 15.058 5.120 -11.003 1.00 91.75 99 LEU A N 1
ATOM 717 C CA . LEU A 1 99 ? 14.526 6.089 -10.039 1.00 91.75 99 LEU A CA 1
ATOM 718 C C . LEU A 1 99 ? 13.997 7.349 -10.737 1.00 91.75 99 LEU A C 1
ATOM 720 O O . LEU A 1 99 ? 12.941 7.869 -10.370 1.00 91.75 99 LEU A O 1
ATOM 724 N N . ARG A 1 100 ? 14.691 7.830 -11.775 1.00 91.19 100 ARG A N 1
ATOM 725 C CA . ARG A 1 100 ? 14.288 9.018 -12.538 1.00 91.19 100 ARG A CA 1
ATOM 726 C C . ARG A 1 100 ? 12.977 8.793 -13.288 1.00 91.19 100 ARG A C 1
ATOM 728 O O . ARG A 1 100 ? 12.080 9.638 -13.206 1.00 91.19 100 ARG A O 1
ATOM 735 N N . VAL A 1 101 ? 12.846 7.659 -13.977 1.00 87.69 101 VAL A N 1
ATOM 736 C CA . VAL A 1 101 ? 11.632 7.287 -14.724 1.00 87.69 101 VAL A CA 1
ATOM 737 C C . VAL A 1 101 ? 10.448 7.094 -13.774 1.00 87.69 101 VAL A C 1
ATOM 739 O O . VAL A 1 101 ? 9.336 7.540 -14.061 1.00 87.69 101 VAL A O 1
ATOM 742 N N . ASN A 1 102 ? 10.688 6.530 -12.588 1.00 88.38 102 ASN A N 1
ATOM 743 C CA . ASN A 1 102 ? 9.641 6.230 -11.613 1.00 88.38 102 ASN A CA 1
ATOM 744 C C . ASN A 1 102 ? 9.470 7.295 -10.513 1.00 88.38 102 ASN A C 1
ATOM 746 O O . ASN A 1 102 ? 8.786 7.057 -9.515 1.00 88.38 102 ASN A O 1
ATOM 750 N N . ARG A 1 103 ? 10.011 8.510 -10.696 1.00 91.06 103 ARG A N 1
ATOM 751 C CA . ARG A 1 103 ? 9.965 9.589 -9.685 1.00 91.06 103 ARG A CA 1
ATOM 752 C C . ARG A 1 103 ? 8.565 9.881 -9.142 1.00 91.06 103 ARG A C 1
ATOM 754 O O . ARG A 1 103 ? 8.402 10.175 -7.965 1.00 91.06 103 ARG A O 1
ATOM 761 N N . ARG A 1 104 ? 7.534 9.792 -9.989 1.00 89.75 104 ARG A N 1
ATOM 762 C CA . ARG A 1 104 ? 6.143 10.051 -9.581 1.00 89.75 104 ARG A CA 1
ATOM 763 C C . ARG A 1 104 ? 5.645 8.985 -8.605 1.00 89.75 104 ARG A C 1
ATOM 765 O O . ARG A 1 104 ? 5.043 9.339 -7.598 1.00 89.75 104 ARG A O 1
ATOM 772 N N . TRP A 1 105 ? 5.959 7.714 -8.854 1.00 88.44 105 TRP A N 1
ATOM 773 C CA . TRP A 1 105 ? 5.647 6.616 -7.937 1.00 88.44 105 TRP A CA 1
ATOM 774 C C . TRP A 1 105 ? 6.417 6.730 -6.624 1.00 88.44 105 TRP A C 1
ATOM 776 O O . TRP A 1 105 ? 5.831 6.529 -5.563 1.00 88.44 105 TRP A O 1
ATOM 786 N N . LEU A 1 106 ? 7.690 7.138 -6.681 1.00 92.38 106 LEU A N 1
ATOM 787 C CA . LEU A 1 106 ? 8.481 7.449 -5.487 1.00 92.38 106 LEU A CA 1
ATOM 788 C C . LEU A 1 106 ? 7.800 8.524 -4.632 1.00 92.38 106 LEU A C 1
ATOM 790 O O . LEU A 1 106 ? 7.552 8.291 -3.453 1.00 92.38 106 LEU A O 1
ATOM 794 N N . TYR A 1 107 ? 7.432 9.670 -5.215 1.00 94.00 107 TYR A N 1
ATOM 795 C CA . TYR A 1 107 ? 6.758 10.739 -4.471 1.00 94.00 107 TYR A CA 1
ATOM 796 C C . TYR A 1 107 ? 5.395 10.314 -3.925 1.00 94.00 107 TYR A C 1
ATOM 798 O O . TYR A 1 107 ? 5.084 10.610 -2.772 1.00 94.00 107 TYR A O 1
ATOM 806 N N . SER A 1 108 ? 4.602 9.578 -4.708 1.00 91.94 108 SER A N 1
ATOM 807 C CA . SER A 1 108 ? 3.329 9.041 -4.228 1.00 91.94 108 SER A CA 1
ATOM 808 C C . SER A 1 108 ? 3.522 8.079 -3.061 1.00 91.94 108 SER A C 1
ATOM 810 O O . SER A 1 108 ? 2.764 8.153 -2.098 1.00 91.94 108 SER A O 1
ATOM 812 N N . GLY A 1 109 ? 4.549 7.225 -3.082 1.00 94.75 109 GLY A N 1
ATOM 813 C CA . GLY A 1 109 ? 4.910 6.370 -1.950 1.00 94.75 109 GLY A CA 1
ATOM 814 C C . GLY A 1 109 ? 5.361 7.173 -0.726 1.00 94.75 109 GLY A C 1
ATOM 815 O O . GLY A 1 109 ? 4.877 6.942 0.379 1.00 94.75 109 GLY A O 1
ATOM 816 N N . LEU A 1 110 ? 6.224 8.175 -0.917 1.00 96.50 110 LEU A N 1
ATOM 817 C CA . LEU A 1 110 ? 6.703 9.050 0.160 1.00 96.50 110 LEU A CA 1
ATOM 818 C C . LEU A 1 110 ? 5.580 9.859 0.821 1.00 96.50 110 LEU A C 1
ATOM 820 O O . LEU A 1 110 ? 5.678 10.165 2.006 1.00 96.50 110 LEU A O 1
ATOM 824 N N . LEU A 1 111 ? 4.516 10.184 0.082 1.00 96.88 111 LEU A N 1
ATOM 825 C CA . LEU A 1 111 ? 3.339 10.864 0.618 1.00 96.88 111 LEU A CA 1
ATOM 826 C C . LEU A 1 111 ? 2.341 9.884 1.251 1.00 96.88 111 LEU A C 1
ATOM 828 O O . LEU A 1 111 ? 1.896 10.086 2.380 1.00 96.88 111 LEU A O 1
ATOM 832 N N . SER A 1 112 ? 1.983 8.817 0.537 1.00 96.56 112 SER A N 1
ATOM 833 C CA . SER A 1 112 ? 0.972 7.854 0.988 1.00 96.56 112 SER A CA 1
ATOM 834 C C . SER A 1 112 ? 1.453 7.002 2.162 1.00 96.56 112 SER A C 1
ATOM 836 O O . SER A 1 112 ? 0.665 6.717 3.059 1.00 96.56 112 SER A O 1
ATOM 838 N N . GLY A 1 113 ? 2.742 6.664 2.230 1.00 98.06 113 GLY A N 1
ATOM 839 C CA . GLY A 1 113 ? 3.332 5.875 3.312 1.00 98.06 113 GLY A CA 1
ATOM 840 C C . GLY A 1 113 ? 3.070 6.455 4.710 1.00 98.06 113 GLY A C 1
ATOM 841 O O . GLY A 1 113 ? 2.460 5.779 5.544 1.00 98.06 113 GLY A O 1
ATOM 842 N N . PRO A 1 114 ? 3.466 7.711 4.991 1.00 98.44 114 PRO A N 1
ATOM 843 C CA . PRO A 1 114 ? 3.144 8.378 6.249 1.00 98.44 114 PRO A CA 1
ATOM 844 C C . PRO A 1 114 ? 1.643 8.488 6.522 1.00 98.44 114 PRO A C 1
ATOM 846 O O . PRO A 1 114 ? 1.212 8.264 7.653 1.00 98.44 114 PRO A O 1
ATOM 849 N N . VAL A 1 115 ? 0.838 8.808 5.503 1.00 98.38 115 VAL A N 1
ATOM 850 C CA . VAL A 1 115 ? -0.617 8.966 5.655 1.00 98.38 115 VAL A CA 1
ATOM 851 C C . VAL A 1 115 ? -1.258 7.645 6.080 1.00 98.38 115 VAL A C 1
ATOM 853 O O . VAL A 1 115 ? -1.965 7.600 7.087 1.00 98.38 115 VAL A O 1
ATOM 856 N N . LEU A 1 116 ? -0.967 6.552 5.371 1.00 98.38 116 LEU A N 1
ATOM 857 C CA . LEU A 1 116 ? -1.532 5.234 5.656 1.00 98.38 116 LEU A CA 1
ATOM 858 C C . LEU A 1 116 ? -0.969 4.639 6.950 1.00 98.38 116 LEU A C 1
ATOM 860 O O . LEU A 1 116 ? -1.717 4.032 7.715 1.00 98.38 116 LEU A O 1
ATOM 864 N N . GLY A 1 117 ? 0.310 4.861 7.258 1.00 98.44 117 GLY A N 1
ATOM 865 C CA . GLY A 1 117 ? 0.890 4.462 8.542 1.00 98.44 117 GLY A CA 1
ATOM 866 C C . GLY A 1 117 ? 0.278 5.210 9.729 1.00 98.44 117 GLY A C 1
ATOM 867 O O . GLY A 1 117 ? -0.072 4.607 10.748 1.00 98.44 117 GLY A O 1
ATOM 868 N N . GLY A 1 118 ? 0.087 6.525 9.604 1.00 98.50 118 GLY A N 1
ATOM 869 C CA . GLY A 1 118 ? -0.598 7.337 10.610 1.00 98.50 118 GLY A CA 1
ATOM 870 C C . GLY A 1 118 ? -2.051 6.899 10.796 1.00 98.50 118 GLY A C 1
ATOM 871 O O . GLY A 1 118 ? -2.506 6.720 11.928 1.00 98.50 118 GLY A O 1
ATOM 872 N N . PHE A 1 119 ? -2.752 6.635 9.691 1.00 98.56 119 PHE A N 1
ATOM 873 C CA . PHE A 1 119 ? -4.116 6.118 9.708 1.00 98.56 119 PHE A CA 1
ATOM 874 C C . PHE A 1 119 ? -4.203 4.735 10.367 1.00 98.56 119 PHE A C 1
ATOM 876 O O . PHE A 1 119 ? -5.065 4.516 11.216 1.00 98.56 119 PHE A O 1
ATOM 883 N N . GLY A 1 120 ? -3.266 3.825 10.085 1.00 98.38 120 GLY A N 1
ATOM 884 C CA . GLY A 1 120 ? -3.182 2.525 10.758 1.00 98.38 120 GLY A CA 1
ATOM 885 C C . GLY A 1 120 ? -3.034 2.660 12.276 1.00 98.38 120 GLY A C 1
ATOM 886 O O . GLY A 1 120 ? -3.733 1.987 13.036 1.00 98.38 120 GLY A O 1
ATOM 887 N N . ALA A 1 121 ? -2.196 3.588 12.742 1.00 98.38 121 ALA A N 1
ATOM 888 C CA . ALA A 1 121 ? -2.058 3.868 14.170 1.00 98.38 121 ALA A CA 1
ATOM 889 C C . ALA A 1 121 ? -3.330 4.482 14.782 1.00 98.38 121 ALA A C 1
ATOM 891 O O . ALA A 1 121 ? -3.708 4.128 15.901 1.00 98.38 121 ALA A O 1
ATOM 892 N N . TRP A 1 122 ? -4.024 5.352 14.041 1.00 98.50 122 TRP A N 1
ATOM 893 C CA . TRP A 1 122 ? -5.313 5.913 14.453 1.00 98.50 122 TRP A CA 1
ATOM 894 C C . TRP A 1 122 ? -6.389 4.826 14.597 1.00 98.50 122 TRP A C 1
ATOM 896 O O . TRP A 1 122 ? -7.077 4.786 15.619 1.00 98.50 122 TRP A O 1
ATOM 906 N N . VAL A 1 123 ? -6.475 3.892 13.642 1.00 98.19 123 VAL A N 1
ATOM 907 C CA . VAL A 1 123 ? -7.361 2.716 13.716 1.00 98.19 123 VAL A CA 1
ATOM 908 C C . VAL A 1 123 ? -7.017 1.877 14.943 1.00 98.19 123 VAL A C 1
ATOM 910 O O . VAL A 1 123 ? -7.902 1.510 15.712 1.00 98.19 123 VAL A O 1
ATOM 913 N N . ARG A 1 124 ? -5.728 1.616 15.185 1.00 97.69 124 ARG A N 1
ATOM 914 C CA . ARG A 1 124 ? -5.261 0.858 16.355 1.00 97.69 124 ARG A CA 1
ATOM 915 C C . ARG A 1 124 ? -5.598 1.534 17.690 1.00 97.69 124 ARG A C 1
ATOM 917 O O . ARG A 1 124 ? -5.693 0.844 18.711 1.00 97.69 124 ARG A O 1
ATOM 924 N N . GLN A 1 125 ? -5.730 2.858 17.697 1.00 97.25 125 GLN A N 1
ATOM 925 C CA . GLN A 1 125 ? -6.076 3.654 18.871 1.00 97.25 125 GLN A CA 1
ATOM 926 C C . GLN A 1 125 ? -7.592 3.712 19.122 1.00 97.25 125 GLN A C 1
ATOM 928 O O . GLN A 1 125 ? -7.993 3.607 20.278 1.00 97.25 125 GLN A O 1
ATOM 933 N N . HIS A 1 126 ? -8.416 3.859 18.079 1.00 97.25 126 HIS A N 1
ATOM 934 C CA . HIS A 1 126 ? -9.843 4.194 18.224 1.00 97.25 126 HIS A CA 1
ATOM 935 C C . HIS A 1 126 ? -10.814 3.064 17.858 1.00 97.25 126 HIS A C 1
ATOM 937 O O . HIS A 1 126 ? -11.958 3.072 18.313 1.00 97.25 126 HIS A O 1
ATOM 943 N N . ALA A 1 127 ? -10.408 2.087 17.044 1.00 95.94 127 ALA A N 1
ATOM 944 C CA . ALA A 1 127 ? -11.307 1.009 16.653 1.00 95.94 127 ALA A CA 1
ATOM 945 C C . ALA A 1 127 ? -11.531 0.033 17.816 1.00 95.94 127 ALA A C 1
ATOM 947 O O . ALA A 1 127 ? -10.578 -0.543 18.344 1.00 95.94 127 ALA A O 1
ATOM 948 N N . ARG A 1 128 ? -12.803 -0.228 18.154 1.00 91.50 128 ARG A N 1
ATOM 949 C CA . ARG A 1 128 ? -13.182 -1.276 19.123 1.00 91.50 128 ARG A CA 1
ATOM 950 C C . ARG A 1 128 ? -12.665 -2.654 18.699 1.00 91.50 128 ARG A C 1
ATOM 952 O O . ARG A 1 128 ? -12.084 -3.373 19.505 1.00 91.50 128 ARG A O 1
ATOM 959 N N . HIS A 1 129 ? -12.806 -2.983 17.412 1.00 94.88 129 HIS A N 1
ATOM 960 C CA . HIS A 1 129 ? -12.300 -4.222 16.819 1.00 94.88 129 HIS A CA 1
ATOM 961 C C . HIS A 1 129 ? -11.366 -3.913 15.653 1.00 94.88 129 HIS A C 1
ATOM 963 O O . HIS A 1 129 ? -11.798 -3.757 14.511 1.00 94.88 129 HIS A O 1
ATOM 969 N N . VAL A 1 130 ? -10.068 -3.847 15.951 1.00 95.75 130 VAL A N 1
ATOM 970 C CA . VAL A 1 130 ? -9.023 -3.514 14.970 1.00 95.75 130 VAL A CA 1
ATOM 971 C C . VAL A 1 130 ? -9.071 -4.444 13.760 1.00 95.75 130 VAL A C 1
ATOM 973 O O . VAL A 1 130 ? -9.018 -3.960 12.642 1.00 95.75 130 VAL A O 1
ATOM 976 N N . ALA A 1 131 ? -9.250 -5.755 13.957 1.00 95.62 131 ALA A N 1
ATOM 977 C CA . ALA A 1 131 ? -9.302 -6.714 12.852 1.00 95.62 131 ALA A CA 1
ATOM 978 C C . ALA A 1 131 ? -10.442 -6.414 11.862 1.00 95.62 131 ALA A C 1
ATOM 980 O O . ALA A 1 131 ? -10.213 -6.362 10.657 1.00 95.62 131 ALA A O 1
ATOM 981 N N . THR A 1 132 ? -11.654 -6.157 12.365 1.00 95.94 132 THR A N 1
ATOM 982 C CA . THR A 1 132 ? -12.815 -5.830 11.525 1.00 95.94 132 THR A CA 1
ATOM 983 C C . THR A 1 132 ? -12.642 -4.484 10.827 1.00 95.94 132 THR A C 1
ATOM 985 O O . THR A 1 132 ? -12.948 -4.371 9.643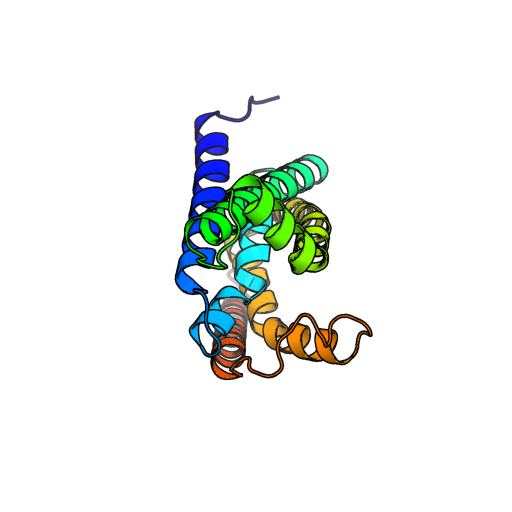 1.00 95.94 132 THR A O 1
ATOM 988 N N . ALA A 1 133 ? -12.113 -3.476 11.528 1.00 96.38 133 ALA A N 1
ATOM 989 C CA . ALA A 1 133 ? -11.834 -2.168 10.941 1.00 96.38 133 ALA A CA 1
ATOM 990 C C . ALA A 1 133 ? -10.769 -2.259 9.836 1.00 96.38 133 ALA A C 1
ATOM 992 O O . ALA A 1 133 ? -10.977 -1.742 8.743 1.00 96.38 133 ALA A O 1
ATOM 993 N N . THR A 1 134 ? -9.667 -2.973 10.080 1.00 96.62 134 THR A N 1
ATOM 994 C CA . THR A 1 134 ? -8.627 -3.225 9.076 1.00 96.62 134 THR A CA 1
ATOM 995 C C . THR A 1 134 ? -9.192 -3.980 7.876 1.00 96.62 134 THR A C 1
ATOM 997 O O . THR A 1 134 ? -8.926 -3.583 6.749 1.00 96.62 134 THR A O 1
ATOM 1000 N N . ALA A 1 135 ? -10.014 -5.013 8.086 1.00 97.00 135 ALA A N 1
ATOM 1001 C CA . ALA A 1 135 ? -10.650 -5.742 6.991 1.00 97.00 135 ALA A CA 1
ATOM 1002 C C . ALA A 1 135 ? -11.590 -4.846 6.164 1.00 97.00 135 ALA A C 1
ATOM 1004 O O . ALA A 1 135 ? -11.595 -4.935 4.940 1.00 97.00 135 ALA A O 1
ATOM 1005 N N . ALA A 1 136 ? -12.338 -3.944 6.808 1.00 97.25 136 ALA A N 1
ATOM 1006 C CA . ALA A 1 136 ? -13.178 -2.976 6.106 1.00 97.25 136 ALA A CA 1
ATOM 1007 C C . ALA A 1 136 ? -12.342 -1.988 5.279 1.00 97.25 136 ALA A C 1
ATOM 1009 O O . ALA A 1 136 ? -12.699 -1.693 4.144 1.00 97.25 136 ALA A O 1
ATOM 1010 N N . ILE A 1 137 ? -11.209 -1.520 5.812 1.00 97.31 137 ILE A N 1
ATOM 1011 C CA . ILE A 1 137 ? -10.279 -0.640 5.090 1.00 97.31 137 ILE A CA 1
ATOM 1012 C C . ILE A 1 137 ? -9.674 -1.365 3.885 1.00 97.31 137 ILE A C 1
ATOM 1014 O O . ILE A 1 137 ? -9.682 -0.812 2.793 1.00 97.31 137 ILE A O 1
ATOM 1018 N N . VAL A 1 138 ? -9.207 -2.606 4.059 1.00 97.56 138 VAL A N 1
ATOM 1019 C CA . VAL A 1 138 ? -8.707 -3.447 2.957 1.00 97.56 138 VAL A CA 1
ATOM 1020 C C . VAL A 1 138 ? -9.782 -3.602 1.881 1.00 97.56 138 VAL A C 1
ATOM 1022 O O . VAL A 1 138 ? -9.513 -3.356 0.711 1.00 97.56 138 VAL A O 1
ATOM 1025 N N . GLY A 1 139 ? -11.013 -3.945 2.275 1.00 97.56 139 GLY A N 1
ATOM 1026 C CA . GLY A 1 139 ? -12.127 -4.087 1.341 1.00 97.56 139 GLY A CA 1
ATOM 1027 C C . GLY A 1 139 ? -12.453 -2.790 0.596 1.00 97.56 139 GLY A C 1
ATOM 1028 O O . GLY A 1 139 ? -12.707 -2.822 -0.603 1.00 97.56 139 GLY A O 1
ATOM 10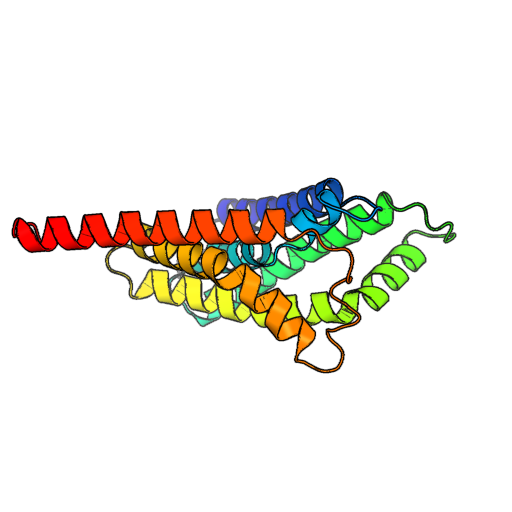29 N N . ALA A 1 140 ? -12.395 -1.646 1.282 1.00 97.38 140 ALA A N 1
ATOM 1030 C CA . ALA A 1 140 ? -12.616 -0.337 0.676 1.00 97.38 140 ALA A CA 1
ATOM 1031 C C . ALA A 1 140 ? -11.503 0.061 -0.306 1.00 97.38 140 ALA A C 1
ATOM 1033 O O . ALA A 1 140 ? -11.817 0.582 -1.370 1.00 97.38 140 ALA A O 1
ATOM 1034 N N . LEU A 1 141 ? -10.232 -0.203 0.021 1.00 96.44 141 LEU A N 1
ATOM 1035 C CA . LEU A 1 141 ? -9.099 0.063 -0.873 1.00 96.44 141 LEU A CA 1
ATOM 1036 C C . LEU A 1 141 ? -9.206 -0.770 -2.156 1.00 96.44 141 LEU A C 1
ATOM 1038 O O . LEU A 1 141 ? -9.216 -0.203 -3.243 1.00 96.44 141 LEU A O 1
ATOM 1042 N N . LEU A 1 142 ? -9.433 -2.080 -2.016 1.00 96.50 142 LEU A N 1
ATOM 1043 C CA . LEU A 1 142 ? -9.636 -2.994 -3.143 1.00 96.50 142 LEU A CA 1
ATOM 1044 C C . LEU A 1 142 ? -10.820 -2.566 -4.029 1.00 96.50 142 LEU A C 1
ATOM 1046 O O . LEU A 1 142 ? -10.708 -2.516 -5.250 1.00 96.50 142 LEU A O 1
ATOM 1050 N N . ALA A 1 143 ? -11.955 -2.203 -3.419 1.00 96.56 143 ALA A N 1
ATOM 1051 C CA . ALA A 1 143 ? -13.134 -1.714 -4.140 1.00 96.56 143 ALA A CA 1
ATOM 1052 C C . ALA A 1 143 ? -12.885 -0.384 -4.873 1.00 96.56 143 ALA A C 1
ATOM 1054 O O . ALA A 1 143 ? -13.499 -0.127 -5.909 1.00 96.56 143 ALA A O 1
ATOM 1055 N N . ALA A 1 144 ? -12.004 0.462 -4.336 1.00 94.81 144 ALA A N 1
ATOM 1056 C CA . ALA A 1 144 ? -11.665 1.765 -4.896 1.00 94.81 144 ALA A CA 1
ATOM 1057 C C . ALA A 1 144 ? -10.550 1.706 -5.950 1.00 94.81 144 ALA A C 1
ATOM 1059 O O . ALA A 1 144 ? -10.329 2.704 -6.633 1.00 94.81 144 ALA A O 1
ATOM 1060 N N . GLU A 1 145 ? -9.877 0.569 -6.128 1.00 90.75 145 GLU A N 1
ATOM 1061 C CA . GLU A 1 145 ? -8.758 0.433 -7.060 1.00 90.75 145 GLU A CA 1
ATOM 1062 C C . GLU A 1 145 ? -9.093 0.909 -8.497 1.00 90.75 145 GLU A C 1
ATOM 1064 O O . GLU A 1 145 ? -8.324 1.698 -9.056 1.00 90.75 145 GLU A O 1
ATOM 1069 N N . PRO A 1 146 ? -10.262 0.585 -9.098 1.00 89.50 146 PRO A N 1
ATOM 1070 C CA . PRO A 1 146 ? -10.611 1.097 -10.427 1.00 89.50 146 PRO A CA 1
ATOM 1071 C C . PRO A 1 146 ? -10.686 2.630 -10.497 1.00 89.50 146 PRO A C 1
ATOM 1073 O O . PRO A 1 146 ? -10.429 3.220 -11.551 1.00 89.50 146 PRO A O 1
ATOM 1076 N N . LEU A 1 147 ? -11.003 3.298 -9.381 1.00 88.00 147 LEU A N 1
ATOM 1077 C CA . LEU A 1 147 ? -11.046 4.759 -9.311 1.00 88.00 147 LEU A CA 1
ATOM 1078 C C . LEU A 1 147 ? -9.652 5.370 -9.457 1.00 88.00 147 LEU A C 1
ATOM 1080 O O . LEU A 1 147 ? -9.545 6.475 -9.982 1.00 88.00 147 LEU A O 1
ATOM 1084 N N . VAL A 1 148 ? -8.589 4.664 -9.059 1.00 82.00 148 VAL A N 1
ATOM 1085 C CA . VAL A 1 148 ? -7.201 5.121 -9.231 1.00 82.00 148 VAL A CA 1
ATOM 1086 C C . VAL A 1 148 ? -6.859 5.231 -10.716 1.00 82.00 148 VAL A C 1
ATOM 1088 O O . VAL A 1 148 ? -6.292 6.238 -11.142 1.00 82.00 148 VAL A O 1
ATOM 1091 N N . ILE A 1 149 ? -7.283 4.259 -11.530 1.00 81.19 149 ILE A N 1
ATOM 1092 C CA . ILE A 1 149 ? -7.100 4.308 -12.988 1.00 81.19 149 ILE A CA 1
ATOM 1093 C C . ILE A 1 149 ? -7.876 5.481 -13.579 1.00 81.19 149 ILE A C 1
ATOM 1095 O O . ILE A 1 149 ? -7.341 6.241 -14.388 1.00 81.19 149 ILE A O 1
ATOM 1099 N N . VAL A 1 150 ? -9.143 5.643 -13.185 1.00 82.81 150 VAL A N 1
ATOM 1100 C CA . VAL A 1 150 ? -9.981 6.745 -13.676 1.00 82.81 150 VAL A CA 1
ATOM 1101 C C . VAL A 1 150 ? -9.367 8.091 -13.287 1.00 82.81 150 VAL A C 1
ATOM 1103 O O . VAL A 1 150 ? -9.218 8.963 -14.141 1.00 82.81 150 VAL A O 1
ATOM 1106 N N . ALA A 1 151 ? -8.924 8.252 -12.041 1.00 81.62 151 ALA A N 1
ATOM 1107 C CA . ALA A 1 151 ? -8.260 9.461 -11.570 1.00 81.62 151 ALA A CA 1
ATOM 1108 C C . ALA A 1 151 ? -6.968 9.740 -12.352 1.00 81.62 151 ALA A C 1
ATOM 1110 O O . ALA A 1 151 ? -6.765 10.861 -12.821 1.00 81.62 151 ALA A O 1
ATOM 1111 N N . ALA A 1 152 ? -6.137 8.722 -12.592 1.00 79.31 152 ALA A N 1
ATOM 1112 C CA . ALA A 1 152 ? -4.920 8.857 -13.392 1.00 79.31 152 ALA A CA 1
ATOM 1113 C C . ALA A 1 152 ? -5.199 9.296 -14.844 1.00 79.31 152 ALA A C 1
ATOM 1115 O O . ALA A 1 152 ? -4.369 9.971 -15.458 1.00 79.31 152 ALA A O 1
ATOM 1116 N N . ARG A 1 153 ? -6.383 8.971 -15.387 1.00 78.19 153 ARG A N 1
ATOM 1117 C CA . ARG A 1 153 ? -6.840 9.446 -16.705 1.00 78.19 153 ARG A CA 1
ATOM 1118 C C . ARG A 1 153 ? -7.306 10.901 -16.689 1.00 78.19 153 ARG A C 1
ATOM 1120 O O . ARG A 1 153 ? -7.196 11.583 -17.709 1.00 78.19 153 ARG A O 1
ATOM 1127 N N . LEU A 1 154 ? -7.831 11.390 -15.573 1.00 83.31 154 LEU A N 1
ATOM 1128 C CA . LEU A 1 154 ? -8.353 12.753 -15.465 1.00 83.31 154 LEU A CA 1
ATOM 1129 C C . LEU A 1 154 ? -7.261 13.771 -15.117 1.00 83.31 154 LEU A C 1
ATOM 1131 O O . LEU A 1 154 ? -7.308 14.894 -15.614 1.00 83.31 154 LEU A O 1
ATOM 1135 N N . VAL A 1 155 ? -6.259 13.383 -14.323 1.00 81.38 155 VAL A N 1
ATOM 1136 C CA . VAL A 1 155 ? -5.212 14.299 -13.851 1.00 81.38 155 VAL A CA 1
ATOM 1137 C C . VAL A 1 155 ? -4.105 14.475 -14.908 1.00 81.38 155 VAL A C 1
ATOM 1139 O O . VAL A 1 155 ? -3.438 13.498 -15.277 1.00 81.38 155 VAL A O 1
ATOM 1142 N N . PRO A 1 156 ? -3.845 15.710 -15.386 1.00 78.75 156 PRO A N 1
ATOM 1143 C CA . PRO A 1 156 ? -2.743 15.986 -16.305 1.00 78.75 156 PRO A CA 1
ATOM 1144 C C . PRO A 1 156 ? -1.400 15.497 -15.743 1.00 78.75 156 PRO A C 1
ATOM 1146 O O . PRO A 1 156 ? -1.074 15.721 -14.580 1.00 78.75 156 PRO A O 1
ATOM 1149 N N . GLY A 1 157 ? -0.613 14.798 -16.564 1.00 77.19 157 GLY A N 1
ATOM 1150 C CA . GLY A 1 157 ? 0.680 14.223 -16.173 1.00 77.19 157 GLY A CA 1
ATOM 1151 C C . GLY A 1 157 ? 0.630 12.767 -15.692 1.00 77.19 157 GLY A C 1
ATOM 1152 O O . GLY A 1 157 ? 1.617 12.063 -15.876 1.00 77.19 157 GLY A O 1
ATOM 1153 N N . TRP A 1 158 ? -0.498 12.265 -15.178 1.00 76.38 158 TRP A N 1
ATOM 1154 C CA . TRP A 1 158 ? -0.630 10.851 -14.774 1.00 76.38 158 TRP A CA 1
ATOM 1155 C C . TRP A 1 158 ? -0.970 9.907 -15.935 1.00 76.38 158 TRP A C 1
ATOM 1157 O O . TRP A 1 158 ? -0.610 8.731 -15.901 1.00 76.38 158 TRP A O 1
ATOM 1167 N N . ARG A 1 159 ? -1.530 10.449 -17.023 1.00 72.38 159 ARG A N 1
ATOM 1168 C CA . ARG A 1 159 ? -1.857 9.722 -18.268 1.00 72.38 159 ARG A CA 1
ATOM 1169 C C . ARG A 1 159 ? -0.683 8.994 -18.929 1.00 72.38 159 ARG A C 1
ATOM 1171 O O . ARG A 1 159 ? -0.903 8.090 -19.721 1.00 72.38 159 ARG A O 1
ATOM 1178 N N . GLN A 1 160 ? 0.544 9.442 -18.671 1.00 68.94 160 GLN A N 1
ATOM 1179 C CA . GLN A 1 160 ? 1.767 8.852 -19.229 1.00 68.94 160 GLN A CA 1
ATOM 1180 C C . GLN A 1 160 ? 2.393 7.806 -18.295 1.00 68.94 160 GLN A C 1
ATOM 1182 O O . GLN A 1 160 ? 3.286 7.081 -18.711 1.00 68.94 160 GLN A O 1
ATOM 1187 N N . VAL A 1 161 ? 1.965 7.772 -17.029 1.00 68.19 161 VAL A N 1
ATOM 1188 C CA . VAL A 1 161 ? 2.511 6.898 -15.977 1.00 68.19 161 VAL A CA 1
ATOM 1189 C C . VAL A 1 161 ? 1.744 5.586 -15.914 1.00 68.19 161 VAL A C 1
ATOM 1191 O O . VAL A 1 161 ? 2.326 4.528 -15.714 1.00 68.19 161 VAL A O 1
ATOM 1194 N N . VAL A 1 162 ? 0.425 5.667 -16.078 1.00 65.56 162 VAL A N 1
ATOM 1195 C CA . VAL A 1 162 ? -0.458 4.509 -16.158 1.00 65.56 162 VAL A CA 1
ATOM 1196 C C . VAL A 1 162 ? -0.545 4.126 -17.630 1.00 65.56 162 VAL A C 1
ATOM 1198 O O . VAL A 1 162 ? -1.194 4.820 -18.414 1.00 65.56 162 VAL A O 1
ATOM 1201 N N . HIS A 1 163 ? 0.178 3.075 -18.023 1.00 64.44 163 HIS A N 1
ATOM 1202 C CA . HIS A 1 163 ? 0.223 2.635 -19.413 1.00 64.44 163 HIS A CA 1
ATOM 1203 C C . HIS A 1 163 ? -1.187 2.282 -19.914 1.00 64.44 163 HIS A C 1
ATOM 1205 O O . HIS A 1 163 ? -1.975 1.633 -19.230 1.00 64.44 163 HIS A O 1
ATOM 1211 N N . TRP A 1 164 ? -1.509 2.688 -21.143 1.00 54.28 164 TRP A N 1
ATOM 1212 C CA . TRP A 1 164 ? -2.801 2.399 -21.787 1.00 54.28 164 TRP A CA 1
ATOM 1213 C C . TRP A 1 164 ? -3.029 0.904 -22.061 1.00 54.28 164 TRP A C 1
ATOM 1215 O O . TRP A 1 164 ? -4.109 0.511 -22.487 1.00 54.28 164 TRP A O 1
ATOM 1225 N N . THR A 1 165 ? -2.010 0.087 -21.808 1.00 62.12 165 THR A N 1
ATOM 1226 C CA . THR A 1 165 ? -1.953 -1.359 -22.021 1.00 62.12 165 THR A CA 1
ATOM 1227 C C . THR A 1 165 ? -2.292 -2.172 -20.773 1.00 62.12 165 THR A C 1
ATOM 1229 O O . THR A 1 165 ? -2.134 -3.391 -20.798 1.00 62.12 165 THR A O 1
ATOM 1232 N N . LEU A 1 166 ? -2.685 -1.529 -19.668 1.00 72.31 166 LEU A N 1
ATOM 1233 C CA . LEU A 1 166 ? -3.047 -2.256 -18.454 1.00 72.31 166 LEU A CA 1
ATOM 1234 C C . LEU A 1 166 ? -4.354 -3.022 -18.661 1.00 72.31 166 LEU A C 1
ATOM 1236 O O . LEU A 1 166 ? -5.346 -2.480 -19.156 1.00 72.31 166 LEU A O 1
ATOM 1240 N N . ASP A 1 167 ? -4.337 -4.285 -18.253 1.00 82.44 167 ASP A N 1
ATOM 1241 C CA . ASP A 1 167 ? -5.479 -5.180 -18.347 1.00 82.44 167 ASP A CA 1
ATOM 1242 C C . ASP A 1 167 ? -6.527 -4.772 -17.292 1.00 82.44 167 ASP A C 1
ATOM 1244 O O . ASP A 1 167 ? -6.187 -4.616 -16.118 1.00 82.44 167 ASP A O 1
ATOM 1248 N N . PRO A 1 168 ? -7.807 -4.559 -17.644 1.00 85.44 168 PRO A N 1
ATOM 1249 C CA . PRO A 1 168 ? -8.825 -4.220 -16.651 1.00 85.44 168 PRO A CA 1
ATOM 1250 C C . PRO A 1 168 ? -9.139 -5.377 -15.686 1.00 85.44 168 PRO A C 1
ATOM 1252 O O . PRO A 1 168 ? -9.666 -5.135 -14.601 1.00 85.44 168 PRO A O 1
ATOM 1255 N N . GLY A 1 169 ? -8.830 -6.623 -16.056 1.00 89.56 169 GLY A N 1
ATOM 1256 C CA . GLY A 1 169 ? -9.166 -7.836 -15.313 1.00 89.56 169 GLY A CA 1
ATOM 1257 C C . GLY A 1 169 ? -8.689 -7.825 -13.856 1.00 89.56 169 GLY A C 1
ATOM 1258 O O . GLY A 1 169 ? -9.534 -7.950 -12.967 1.00 89.56 169 GLY A O 1
ATOM 1259 N N . PRO A 1 170 ? -7.385 -7.632 -13.569 1.00 90.69 170 PRO A N 1
ATOM 1260 C CA . PRO A 1 170 ? -6.873 -7.573 -12.198 1.00 90.69 170 PRO A CA 1
ATOM 1261 C C . PRO A 1 170 ? -7.560 -6.516 -11.321 1.00 90.69 170 PRO A C 1
ATOM 1263 O O . PRO A 1 170 ? -7.916 -6.804 -10.181 1.00 90.69 170 PRO A O 1
ATOM 1266 N N . TYR A 1 171 ? -7.835 -5.330 -11.866 1.00 90.00 171 TYR A N 1
ATOM 1267 C CA . TYR A 1 171 ? -8.527 -4.254 -11.149 1.00 90.00 171 TYR A CA 1
ATOM 1268 C C . TYR A 1 171 ? -9.985 -4.592 -10.825 1.00 90.00 171 TYR A C 1
ATOM 1270 O O . TYR A 1 171 ? -10.470 -4.308 -9.730 1.00 90.00 171 TYR A O 1
ATOM 1278 N N . LEU A 1 172 ? -10.697 -5.217 -11.769 1.00 91.75 172 LEU A N 1
ATOM 1279 C CA . LEU A 1 172 ? -12.060 -5.697 -11.541 1.00 91.75 172 LEU A CA 1
ATOM 1280 C C . LEU A 1 172 ? -12.087 -6.834 -10.515 1.00 91.75 172 LEU A C 1
ATOM 1282 O O . LEU A 1 172 ? -12.992 -6.881 -9.683 1.00 91.75 172 LEU A O 1
ATOM 1286 N N . ALA A 1 173 ? -11.092 -7.723 -10.542 1.00 93.81 173 ALA A N 1
ATOM 1287 C CA . ALA A 1 173 ? -10.962 -8.801 -9.571 1.00 93.81 173 ALA A CA 1
ATOM 1288 C C . ALA A 1 173 ? -10.738 -8.260 -8.149 1.00 93.81 173 ALA A C 1
ATOM 1290 O O . ALA A 1 173 ? -11.438 -8.688 -7.227 1.00 93.81 173 ALA A O 1
ATOM 1291 N N . GLU A 1 174 ? -9.836 -7.284 -7.969 1.00 94.12 174 GLU A N 1
ATOM 1292 C CA . GLU A 1 174 ? -9.671 -6.589 -6.685 1.00 94.12 174 GLU A CA 1
ATOM 1293 C C . GLU A 1 174 ? -10.976 -5.919 -6.253 1.00 94.12 174 GLU A C 1
ATOM 1295 O O . GLU A 1 174 ? -11.424 -6.120 -5.123 1.00 94.12 174 GLU A O 1
ATOM 1300 N N . ALA A 1 175 ? -11.656 -5.217 -7.162 1.00 95.31 175 ALA A N 1
ATOM 1301 C CA . ALA A 1 175 ? -12.894 -4.528 -6.829 1.00 95.31 175 ALA A CA 1
ATOM 1302 C C . ALA A 1 175 ? -14.000 -5.482 -6.353 1.00 95.31 175 ALA A C 1
ATOM 1304 O O . ALA A 1 175 ? -14.639 -5.232 -5.327 1.00 95.31 175 ALA A O 1
ATOM 1305 N N . VAL A 1 176 ? -14.198 -6.604 -7.053 1.00 97.12 176 VAL A N 1
ATOM 1306 C CA . VAL A 1 176 ? -15.155 -7.647 -6.654 1.00 97.12 176 VAL A CA 1
ATOM 1307 C C . VAL A 1 176 ? -14.787 -8.219 -5.287 1.00 97.12 176 VAL A C 1
ATOM 1309 O O . VAL A 1 176 ? -15.654 -8.322 -4.416 1.00 97.12 176 VAL A O 1
ATOM 1312 N N . LEU A 1 177 ? -13.512 -8.545 -5.061 1.00 97.50 177 LEU A N 1
ATOM 1313 C CA . LEU A 1 177 ? -13.045 -9.052 -3.772 1.00 97.50 177 LEU A CA 1
ATOM 1314 C C . LEU A 1 177 ? -13.295 -8.040 -2.643 1.00 97.50 177 LEU A C 1
ATOM 1316 O O . LEU A 1 177 ? -13.792 -8.411 -1.576 1.00 97.50 177 LEU A O 1
ATOM 1320 N N . GLY A 1 178 ? -13.014 -6.760 -2.888 1.00 97.12 178 GLY A N 1
ATOM 1321 C CA . GLY A 1 178 ? -13.261 -5.675 -1.945 1.00 97.12 178 GLY A CA 1
ATOM 1322 C C . GLY A 1 178 ? -14.734 -5.555 -1.557 1.00 97.12 178 GLY A C 1
ATOM 1323 O O . GLY A 1 178 ? -15.068 -5.527 -0.368 1.00 97.12 178 GLY A O 1
ATOM 1324 N N . VAL A 1 179 ? -15.633 -5.588 -2.546 1.00 97.88 179 VAL A N 1
ATOM 1325 C CA . VAL A 1 179 ? -17.089 -5.586 -2.325 1.00 97.88 179 VAL A CA 1
ATOM 1326 C C . VAL A 1 179 ? -17.527 -6.804 -1.510 1.00 97.88 179 VAL A C 1
ATOM 1328 O O . VAL A 1 179 ? -18.298 -6.655 -0.560 1.00 97.88 179 VAL A O 1
ATOM 1331 N N . VAL A 1 180 ? -17.014 -8.000 -1.813 1.00 98.12 180 VAL A N 1
ATOM 1332 C CA . VAL A 1 180 ? -17.330 -9.223 -1.056 1.00 98.12 180 VAL A CA 1
ATOM 1333 C C . VAL A 1 180 ? -16.921 -9.087 0.413 1.00 98.12 180 VAL A C 1
ATOM 1335 O O . VAL A 1 180 ? -17.732 -9.376 1.297 1.00 98.12 180 VAL A O 1
ATOM 1338 N N . ILE A 1 181 ? -15.711 -8.595 0.697 1.00 97.62 181 ILE A N 1
ATOM 1339 C CA . ILE A 1 181 ? -15.232 -8.367 2.071 1.00 97.62 181 ILE A CA 1
ATOM 1340 C C . ILE A 1 181 ? -16.169 -7.408 2.817 1.00 97.62 181 ILE A C 1
ATOM 1342 O O . ILE A 1 181 ? -16.612 -7.708 3.931 1.00 97.62 181 ILE A O 1
ATOM 1346 N N . LEU A 1 182 ? -16.520 -6.279 2.197 1.00 97.75 182 LEU A N 1
ATOM 1347 C CA . LEU A 1 182 ? -17.407 -5.277 2.791 1.00 97.75 182 LEU A CA 1
ATOM 1348 C C . LEU A 1 182 ? -18.810 -5.837 3.067 1.00 97.75 182 LEU A C 1
ATOM 1350 O O . LEU A 1 182 ? -19.361 -5.614 4.148 1.00 97.75 182 LEU A O 1
ATOM 1354 N N . LEU A 1 183 ? -19.372 -6.616 2.138 1.00 97.56 183 LEU A N 1
ATOM 1355 C CA . LEU A 1 183 ? -20.676 -7.260 2.306 1.00 97.56 183 LEU A CA 1
ATOM 1356 C C . LEU A 1 183 ? -20.675 -8.279 3.451 1.00 97.56 183 LEU A C 1
ATOM 1358 O O . LEU A 1 183 ? -21.630 -8.329 4.229 1.00 97.56 183 LEU A O 1
ATOM 1362 N N . VAL A 1 184 ? -19.609 -9.071 3.591 1.00 97.06 184 VAL A N 1
ATOM 1363 C CA . VAL A 1 184 ? -19.455 -10.039 4.691 1.00 97.06 184 VAL A CA 1
ATOM 1364 C C . VAL A 1 184 ? -19.412 -9.319 6.039 1.00 97.06 184 VAL A C 1
ATOM 1366 O O . VAL A 1 184 ? -20.113 -9.715 6.973 1.00 97.06 184 VAL A O 1
ATOM 1369 N N . ILE A 1 185 ? -18.634 -8.239 6.138 1.00 95.31 185 ILE A N 1
ATOM 1370 C CA . ILE A 1 185 ? -18.539 -7.417 7.352 1.00 95.31 185 ILE A CA 1
ATOM 1371 C C . ILE A 1 185 ? -19.904 -6.813 7.692 1.00 95.31 185 ILE A C 1
ATOM 1373 O O . ILE A 1 185 ? -20.380 -6.944 8.821 1.00 95.31 185 ILE A O 1
ATOM 1377 N N . TRP A 1 186 ? -20.575 -6.214 6.710 1.00 94.94 186 TRP A N 1
ATOM 1378 C CA . TRP A 1 186 ? -21.895 -5.613 6.885 1.00 94.94 186 TRP A CA 1
ATOM 1379 C C . TRP A 1 186 ? -22.955 -6.620 7.343 1.00 94.94 186 TRP A C 1
ATOM 1381 O O . TRP A 1 186 ? -23.727 -6.329 8.260 1.00 94.94 186 TRP A O 1
ATOM 1391 N N . ARG A 1 187 ? -22.967 -7.830 6.765 1.00 94.75 187 ARG A N 1
ATOM 1392 C CA . ARG A 1 187 ? -23.864 -8.915 7.195 1.00 94.75 187 ARG A CA 1
ATOM 1393 C C . ARG A 1 187 ? -23.625 -9.294 8.656 1.00 94.75 187 ARG A C 1
ATOM 1395 O O . ARG A 1 187 ? -24.592 -9.400 9.406 1.00 94.75 187 ARG A O 1
ATOM 1402 N N . ARG A 1 188 ? -22.364 -9.435 9.082 1.00 91.44 188 ARG A N 1
ATOM 1403 C CA . ARG A 1 188 ? -22.020 -9.738 10.484 1.00 91.44 188 ARG A CA 1
ATOM 1404 C C . ARG A 1 188 ? -22.502 -8.647 11.439 1.00 91.44 188 ARG A C 1
ATOM 1406 O O . ARG A 1 188 ? -23.119 -8.963 12.452 1.00 91.44 188 ARG A O 1
ATOM 1413 N N . TYR A 1 189 ? -22.300 -7.377 11.082 1.00 88.88 189 TYR A N 1
ATOM 1414 C CA . TYR A 1 189 ? -22.803 -6.248 11.871 1.00 88.88 189 TYR A CA 1
ATOM 1415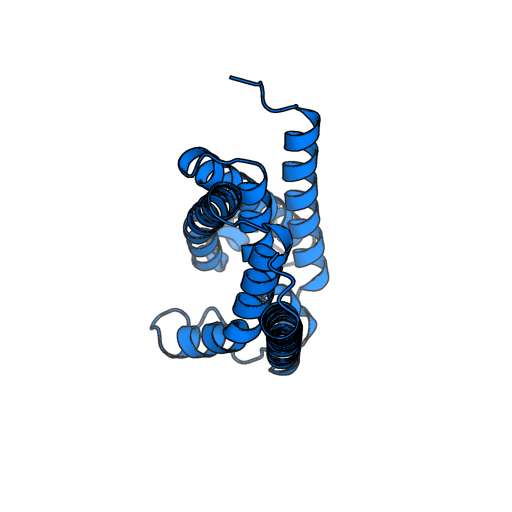 C C . TYR A 1 189 ? -24.331 -6.229 11.969 1.00 88.88 189 TYR A C 1
ATOM 1417 O O . TYR A 1 189 ? -24.868 -5.982 13.049 1.00 88.88 189 TYR A O 1
ATOM 1425 N N . ARG A 1 190 ? -25.048 -6.508 10.870 1.00 91.38 190 ARG A N 1
ATOM 1426 C CA . ARG A 1 190 ? -26.516 -6.594 10.896 1.00 91.38 190 ARG A CA 1
ATOM 1427 C C . ARG A 1 190 ? -27.010 -7.715 11.806 1.00 91.38 190 ARG A C 1
ATOM 1429 O O . ARG A 1 190 ? -27.913 -7.467 12.596 1.00 91.38 190 ARG A O 1
ATOM 1436 N N . VAL A 1 191 ? -26.426 -8.910 11.716 1.00 88.88 191 VAL A N 1
ATOM 1437 C CA . VAL A 1 191 ? -26.832 -10.055 12.546 1.00 88.88 191 VAL A CA 1
ATOM 1438 C C . VAL A 1 191 ? -26.610 -9.761 14.029 1.00 88.88 191 VAL A C 1
ATOM 1440 O O . VAL A 1 191 ? -27.555 -9.884 14.798 1.00 88.88 191 VAL A O 1
ATOM 1443 N N . ALA A 1 192 ? -25.427 -9.273 14.417 1.00 84.94 192 ALA A N 1
ATOM 1444 C CA . ALA A 1 192 ? -25.130 -8.926 15.812 1.00 84.94 192 ALA A CA 1
ATOM 1445 C C . ALA A 1 192 ? -26.101 -7.874 16.384 1.00 84.94 192 ALA A C 1
ATOM 1447 O O . ALA A 1 192 ? -26.509 -7.948 17.542 1.00 84.94 192 ALA A 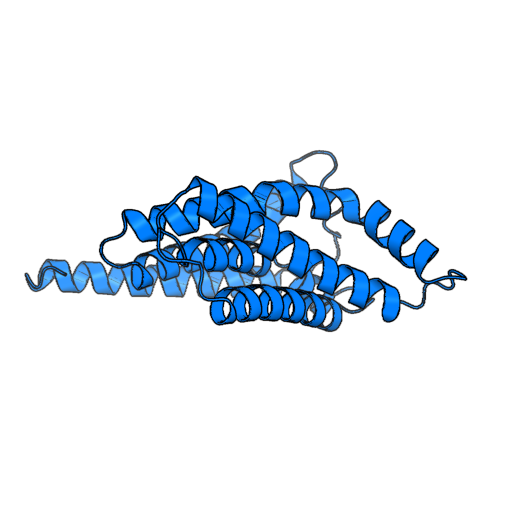O 1
ATOM 1448 N N . ARG A 1 193 ? -26.523 -6.911 15.550 1.00 86.12 193 ARG A N 1
ATOM 1449 C CA . ARG A 1 193 ? -27.517 -5.899 15.930 1.00 86.12 193 ARG A CA 1
ATOM 1450 C C . ARG A 1 193 ? -28.913 -6.493 16.139 1.00 86.12 193 ARG A C 1
ATOM 1452 O O . ARG A 1 193 ? -29.619 -6.043 17.034 1.00 86.12 193 ARG A O 1
ATOM 1459 N N . LEU A 1 194 ? -29.314 -7.466 15.319 1.00 86.00 194 LEU A N 1
ATOM 1460 C CA . LEU A 1 194 ? -30.629 -8.113 15.401 1.00 86.00 194 LEU A CA 1
ATOM 1461 C C . LEU A 1 194 ? -30.728 -9.104 16.568 1.00 86.00 194 LEU A C 1
ATOM 1463 O O . LEU A 1 194 ? -31.795 -9.233 17.154 1.00 86.00 194 LEU A O 1
ATOM 1467 N N . THR A 1 195 ? -29.634 -9.776 16.933 1.00 86.19 195 THR A N 1
ATOM 1468 C CA . THR A 1 195 ? -29.624 -10.764 18.027 1.00 86.19 195 THR A CA 1
ATOM 1469 C C . THR A 1 195 ? -29.395 -10.149 19.410 1.00 86.19 195 THR A C 1
ATOM 1471 O O . THR A 1 195 ? -29.258 -10.882 20.386 1.00 86.19 195 THR A O 1
ATOM 1474 N N . GLY A 1 196 ? -29.301 -8.816 19.521 1.00 71.69 196 GLY A N 1
ATOM 1475 C CA . GLY A 1 196 ? -29.000 -8.124 20.784 1.00 71.69 196 GLY A CA 1
ATOM 1476 C C . GLY A 1 196 ? -27.613 -8.446 21.359 1.00 71.69 196 GLY A C 1
ATOM 1477 O O . GLY A 1 196 ? -27.281 -8.025 22.464 1.00 71.69 196 GLY A O 1
ATOM 1478 N N . SER A 1 197 ? -26.788 -9.182 20.613 1.00 66.06 197 SER A N 1
ATOM 1479 C CA . SER A 1 197 ? -25.442 -9.588 21.001 1.00 66.06 197 SER A CA 1
ATOM 1480 C C . SER A 1 197 ? -24.479 -8.474 20.594 1.00 66.06 197 SER A C 1
ATOM 1482 O O . SER A 1 197 ? -23.820 -8.545 19.558 1.00 66.06 197 SER A O 1
ATOM 1484 N N . GLY A 1 198 ? -24.465 -7.383 21.362 1.00 56.34 198 GLY A N 1
ATOM 1485 C CA . GLY A 1 198 ? -23.529 -6.284 21.133 1.00 56.34 198 GLY A CA 1
ATOM 1486 C C . GLY A 1 198 ? -22.082 -6.779 21.217 1.00 56.34 198 GLY A C 1
ATOM 1487 O O . GLY A 1 198 ? -21.702 -7.369 22.226 1.00 56.34 198 GLY A O 1
ATOM 1488 N N . CYS A 1 199 ? -21.305 -6.566 20.150 1.00 53.47 199 CYS A N 1
ATOM 1489 C CA . CYS A 1 199 ? -19.849 -6.734 20.155 1.00 53.47 199 CYS A CA 1
ATOM 1490 C C . CYS A 1 199 ? -19.152 -5.640 20.977 1.00 53.47 199 CYS A C 1
ATOM 1492 O O . CYS A 1 199 ? -19.577 -4.458 20.880 1.00 53.47 199 CYS A O 1
#

Foldseek 3Di:
DPPDDVVVVCVLLVVLLVLLQVLLVQCDDDFEDSVQSSPQCLVLLVSLLVQLLVALALQVLLVSLLSSLVSSPCSNLLNNLVRDPPPDPDSVVSSVVSCVLCVVVVVVSNVSSSVSSSVSSNLNNPPPDSVLVSLLVSLVSLLCRVVVVVVLVVDPPSCVVPDPRRDCVSSVVSNVVSVVSNVVSVVVVVVCVVVVVDD

Sequence (199 aa):
MREPNLRRMVALVGTALAFGVVAALIKGHGTGVRDTIGNLSTPWLLVALAAGLHTRSVPRGAVLGLAATVTALLGFYLAVAVTTDDQLPTLGEHLEHVLRVNRRWLYSGLLSGPVLGGFGAWVRQHARHVATATAAIVGALLAAEPLVIVAARLVPGWRQVVHWTLDPGPYLAEAVLGVVILLVIWRRYRVARLTGSGC

Organism: NCBI:txid1246995

Radius of gyration: 18.61 Å; chains: 1; bounding box: 58×27×49 Å